Protein AF-0000000082833892 (afdb_homodimer)

Radius of gyration: 29.39 Å; Cα contacts (8 Å, |Δi|>4): 587; chains: 2; bounding box: 146×66×72 Å

Sequence (288 aa):
MNKRIERCTLAAAMAVGTMALAGFLTAAQAALPAVQHQGSVEYVSGGIGLDESEAMKAAAKDYPLSLTFAAQRDGKADYVANVAVVIKDGHGKQVLQAESQGPYMLVKLPAGSYKVSATFNGKAQEREVSVQNSGTARAVFEWKMNKRIERCTLAAAMAVGTMALAGFLTAAQAALPAVQHQGSVEYVSGGIGLDESEAMKAAAKDYPLSLTFAAQRDGKADYVANVAVVIKDGHGKQVLQAESQGPYMLVKLPAGSYKVSATFNGKAQEREVSVQNSGTARAVFEWK

Foldseek 3Di:
DDDPDDPVPPPPPPPPPPPPPPPPCPVPQDDFPDWDDDPVKIKGADLPDPSNVVSLVVCQFVALEKEFEWEDDPNDTDGFFQKWKWKAFPVRHTPDTDGHHTGMMGMHDPFGWMKMWIDDPRDIDIDIWGGDPHTHIYDYYYHD/DDDDDPPPPPPPPPPPPPPPPPPPCPVPQDDFPDWDDDPVKIKGADLPDPSRVVSLVVCQFVALEKEFEWEDDPNDTDGFFQKWKWKAFPVRHTPDTDGHHTGMMGMHDPFGWMKMWIDDPRDIDIDIWGGDPHTHIYDYYYHD

Structure (mmCIF, N/CA/C/O backbone):
data_AF-0000000082833892-model_v1
#
loop_
_entity.id
_entity.type
_entity.pdbx_description
1 polymer 'Carboxypeptidase regulatory-like domain-containing protein'
#
loop_
_atom_site.group_PDB
_atom_site.id
_atom_site.type_symbol
_atom_site.label_atom_id
_atom_site.label_alt_id
_atom_site.label_comp_id
_atom_site.label_asym_id
_atom_site.label_entity_id
_atom_site.label_seq_id
_atom_site.pdbx_PDB_ins_code
_atom_site.Cartn_x
_atom_site.Cartn_y
_atom_site.Cartn_z
_atom_site.occupancy
_atom_site.B_iso_or_equiv
_atom_site.auth_seq_id
_atom_site.auth_comp_id
_atom_site.auth_asym_id
_atom_site.auth_atom_id
_atom_site.pdbx_PDB_model_num
ATOM 1 N N . MET A 1 1 ? 78.231 -39.27 -18.351 1 22.24 1 MET A N 1
ATOM 2 C CA . MET A 1 1 ? 77.654 -38.714 -17.13 1 22.24 1 MET A CA 1
ATOM 3 C C . MET A 1 1 ? 76.136 -38.618 -17.24 1 22.24 1 MET A C 1
ATOM 5 O O . MET A 1 1 ? 75.414 -39.115 -16.374 1 22.24 1 MET A O 1
ATOM 9 N N . ASN A 1 2 ? 75.565 -37.349 -17.457 1 22.44 2 ASN A N 1
ATOM 10 C CA . ASN A 1 2 ? 74.319 -36.958 -16.806 1 22.44 2 ASN A CA 1
ATOM 11 C C . ASN A 1 2 ? 73.115 -37.65 -17.439 1 22.44 2 ASN A C 1
ATOM 13 O O . ASN A 1 2 ? 73.183 -38.099 -18.584 1 22.44 2 ASN A O 1
ATOM 17 N N . LYS A 1 3 ? 72.002 -37.38 -16.676 1 23.45 3 LYS A N 1
ATOM 18 C CA . LYS A 1 3 ? 70.709 -37.668 -16.064 1 23.45 3 LYS A CA 1
ATOM 19 C C . LYS A 1 3 ? 69.571 -37.456 -17.058 1 23.45 3 LYS A C 1
ATOM 21 O O . LYS A 1 3 ? 69.362 -36.341 -17.543 1 23.45 3 LYS A O 1
ATOM 26 N N . ARG A 1 4 ? 69.211 -38.415 -17.843 1 26.06 4 ARG A N 1
ATOM 27 C CA . ARG A 1 4 ? 68.117 -38.672 -18.774 1 26.06 4 ARG A CA 1
ATOM 28 C C . ARG A 1 4 ? 66.768 -38.377 -18.127 1 26.06 4 ARG A C 1
ATOM 30 O O . ARG A 1 4 ? 65.722 -38.743 -18.666 1 26.06 4 ARG A O 1
ATOM 37 N N . ILE A 1 5 ? 66.957 -37.822 -16.653 1 31.34 5 ILE A N 1
ATOM 38 C CA . ILE A 1 5 ? 65.716 -38.065 -15.925 1 31.34 5 ILE A CA 1
ATOM 39 C C . ILE A 1 5 ? 64.54 -37.475 -16.699 1 31.34 5 ILE A C 1
ATOM 41 O O . ILE A 1 5 ? 64.695 -36.483 -17.416 1 31.34 5 ILE A O 1
ATOM 45 N N . GLU A 1 6 ? 63.387 -38.244 -16.587 1 29.85 6 GLU A N 1
ATOM 46 C CA . GLU A 1 6 ? 61.968 -38.449 -16.863 1 29.85 6 GLU A CA 1
ATOM 47 C C . GLU A 1 6 ? 61.141 -37.243 -16.425 1 29.85 6 GLU A C 1
ATOM 49 O O . GLU A 1 6 ? 61.096 -36.914 -15.238 1 29.85 6 GLU A O 1
ATOM 54 N N . ARG A 1 7 ? 61.287 -36.086 -17.142 1 32.21 7 ARG A N 1
ATOM 55 C CA . ARG A 1 7 ? 60.514 -34.849 -17.09 1 32.21 7 ARG A CA 1
ATOM 56 C C . ARG A 1 7 ? 59.017 -35.137 -17.124 1 32.21 7 ARG A C 1
ATOM 58 O O . ARG A 1 7 ? 58.463 -35.448 -18.18 1 32.21 7 ARG A O 1
ATOM 65 N N . CYS A 1 8 ? 58.475 -36.32 -16.405 1 31.92 8 CYS A N 1
ATOM 66 C CA . CYS A 1 8 ? 57.044 -36.588 -16.483 1 31.92 8 CYS A CA 1
ATOM 67 C C . CYS A 1 8 ? 56.237 -35.367 -16.056 1 31.92 8 CYS A C 1
ATOM 69 O O . CYS A 1 8 ? 56.412 -34.858 -14.948 1 31.92 8 CYS A O 1
ATOM 71 N N . THR A 1 9 ? 55.894 -34.472 -16.94 1 31.73 9 THR A N 1
ATOM 72 C CA . THR A 1 9 ? 55.014 -33.321 -17.108 1 31.73 9 THR A CA 1
ATOM 73 C C . THR A 1 9 ? 53.641 -33.596 -16.502 1 31.73 9 THR A C 1
ATOM 75 O O . THR A 1 9 ? 52.92 -34.484 -16.962 1 31.73 9 THR A O 1
ATOM 78 N N . LEU A 1 10 ? 53.496 -33.864 -15.1 1 29.34 10 LEU A N 1
ATOM 79 C CA . LEU A 1 10 ? 52.245 -33.942 -14.354 1 29.34 10 LEU A CA 1
ATOM 80 C C . LEU A 1 10 ? 51.339 -32.761 -14.686 1 29.34 10 LEU A C 1
ATOM 82 O O . LEU A 1 10 ? 51.716 -31.606 -14.479 1 29.34 10 LEU A O 1
ATOM 86 N N . ALA A 1 11 ? 50.546 -32.752 -15.756 1 28.47 11 ALA A N 1
ATOM 87 C CA . ALA A 1 11 ? 49.471 -31.879 -16.22 1 28.47 11 ALA A CA 1
ATOM 88 C C . ALA A 1 11 ? 48.421 -31.676 -15.131 1 28.47 11 ALA A C 1
ATOM 90 O O . ALA A 1 11 ? 47.823 -32.641 -14.649 1 28.47 11 ALA A O 1
ATOM 91 N N . ALA A 1 12 ? 48.651 -30.758 -14.118 1 30.46 12 ALA A N 1
ATOM 92 C CA . ALA A 1 12 ? 47.733 -30.257 -13.098 1 30.46 12 ALA A CA 1
ATOM 93 C C . ALA A 1 12 ? 46.427 -29.776 -13.723 1 30.46 12 ALA A C 1
ATOM 95 O O . ALA A 1 12 ? 46.426 -28.852 -14.54 1 30.46 12 ALA A O 1
ATOM 96 N N . ALA A 1 13 ? 45.444 -30.708 -14.084 1 28.22 13 ALA A N 1
ATOM 97 C CA . ALA A 1 13 ? 44.075 -30.448 -14.522 1 28.22 13 ALA A CA 1
ATOM 98 C C . ALA A 1 13 ? 43.36 -29.508 -13.556 1 28.22 13 ALA A C 1
ATOM 100 O O . ALA A 1 13 ? 43.267 -29.791 -12.359 1 28.22 13 ALA A O 1
ATOM 101 N N . MET A 1 14 ? 43.474 -28.152 -13.689 1 31.71 14 MET A N 1
ATOM 102 C CA . MET A 1 14 ? 42.741 -27.092 -13.001 1 31.71 14 MET A CA 1
ATOM 103 C C . MET A 1 14 ? 41.236 -27.3 -13.129 1 31.71 14 MET A C 1
ATOM 105 O O . MET A 1 14 ? 40.709 -27.387 -14.24 1 31.71 14 MET A O 1
ATOM 109 N N . ALA A 1 15 ? 40.606 -28.186 -12.345 1 32.64 15 ALA A N 1
ATOM 110 C CA . ALA A 1 15 ? 39.157 -28.329 -12.234 1 32.64 15 ALA A CA 1
ATOM 111 C C . ALA A 1 15 ? 38.493 -26.984 -11.952 1 32.64 15 ALA A C 1
ATOM 113 O O . ALA A 1 15 ? 38.843 -26.302 -10.986 1 32.64 15 ALA A O 1
ATOM 114 N N . VAL A 1 16 ? 38.123 -26.135 -12.927 1 35.34 16 VAL A N 1
ATOM 115 C CA . VAL A 1 16 ? 37.291 -24.936 -12.889 1 35.34 16 VAL A CA 1
ATOM 116 C C . VAL A 1 16 ? 35.937 -25.266 -12.266 1 35.34 16 VAL A C 1
ATOM 118 O O . VAL A 1 16 ? 35.1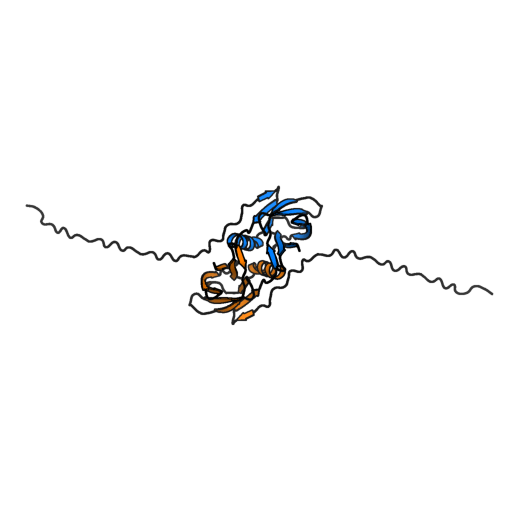8 -26.078 -12.804 1 35.34 16 VAL A O 1
ATOM 121 N N . GLY A 1 17 ? 35.786 -25.498 -10.981 1 34.87 17 GLY A N 1
ATOM 122 C CA . GLY A 1 17 ? 34.512 -25.575 -10.284 1 34.87 17 GLY A CA 1
ATOM 123 C C . GLY A 1 17 ? 33.575 -24.431 -10.624 1 34.87 17 GLY A C 1
ATOM 124 O O . GLY A 1 17 ? 33.924 -23.262 -10.443 1 34.87 17 GLY A O 1
ATOM 125 N N . THR A 1 18 ? 32.746 -24.507 -11.616 1 39.64 18 THR A N 1
ATOM 126 C CA . THR A 1 18 ? 31.653 -23.588 -11.911 1 39.64 18 THR A CA 1
ATOM 127 C C . THR A 1 18 ? 30.738 -23.429 -10.699 1 39.64 18 THR A C 1
ATOM 129 O O . THR A 1 18 ? 30.161 -24.407 -10.219 1 39.64 18 THR A O 1
ATOM 132 N N . MET A 1 19 ? 31.015 -22.646 -9.704 1 36.87 19 MET A N 1
ATOM 133 C CA . MET A 1 19 ? 30.087 -22.232 -8.655 1 36.87 19 MET A CA 1
ATOM 134 C C . MET A 1 19 ? 28.785 -21.711 -9.254 1 36.87 19 MET A C 1
ATOM 136 O O . MET A 1 19 ? 28.798 -20.784 -10.066 1 36.87 19 MET A O 1
ATOM 140 N N . ALA A 1 20 ? 27.697 -22.466 -9.435 1 38.07 20 ALA A N 1
ATOM 141 C CA . ALA A 1 20 ? 26.324 -22.082 -9.754 1 38.07 20 ALA A CA 1
ATOM 142 C C . ALA A 1 20 ? 25.826 -20.991 -8.811 1 38.07 20 ALA A C 1
ATOM 144 O O . ALA A 1 20 ? 25.686 -21.218 -7.607 1 38.07 20 ALA A O 1
ATOM 145 N N . LEU A 1 21 ? 26.019 -19.691 -9.069 1 35.82 21 LEU A N 1
ATOM 146 C CA . LEU A 1 21 ? 25.398 -18.554 -8.399 1 35.82 21 LEU A CA 1
ATOM 147 C C . LEU A 1 21 ? 23.877 -18.638 -8.481 1 35.82 21 LEU A C 1
ATOM 149 O O . LEU A 1 21 ? 23.299 -18.462 -9.556 1 35.82 21 LEU A O 1
ATOM 153 N N . ALA A 1 22 ? 23.177 -19.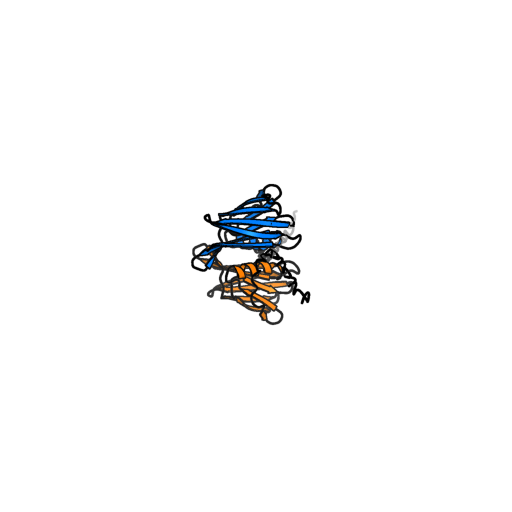42 -7.723 1 36.83 22 ALA A N 1
ATOM 154 C CA . ALA A 1 22 ? 21.737 -19.284 -7.525 1 36.83 22 ALA A CA 1
ATOM 155 C C . ALA A 1 22 ? 21.356 -17.833 -7.247 1 36.83 22 ALA A C 1
ATOM 157 O O . ALA A 1 22 ? 21.818 -17.239 -6.27 1 36.83 22 ALA A O 1
ATOM 158 N N . GLY A 1 23 ? 21.147 -17.03 -8.231 1 34.71 23 GLY A N 1
ATOM 159 C CA . GLY A 1 23 ? 20.674 -15.662 -8.096 1 34.71 23 GLY A CA 1
ATOM 160 C C . GLY A 1 23 ? 19.45 -15.54 -7.207 1 34.71 23 GLY A C 1
ATOM 161 O O . GLY A 1 23 ? 18.378 -16.047 -7.545 1 34.71 23 GLY A O 1
ATOM 162 N N . PHE A 1 24 ? 19.621 -15.469 -5.926 1 38.81 24 PHE A N 1
ATOM 163 C CA . PHE A 1 24 ? 18.585 -14.982 -5.023 1 38.81 24 PHE A CA 1
ATOM 164 C C . PHE A 1 24 ? 17.962 -13.698 -5.555 1 38.81 24 PHE A C 1
ATOM 166 O O . PHE A 1 24 ? 18.654 -12.694 -5.735 1 38.81 24 PHE A O 1
ATOM 173 N N . LEU A 1 25 ? 17.175 -13.761 -6.555 1 38.78 25 LEU A N 1
ATOM 174 C CA . LEU A 1 25 ? 16.464 -12.53 -6.882 1 38.78 25 LEU A CA 1
ATOM 175 C C . LEU A 1 25 ? 15.958 -11.842 -5.619 1 38.78 25 LEU A C 1
ATOM 177 O O . LEU A 1 25 ? 14.933 -12.238 -5.06 1 38.78 25 LEU A O 1
ATOM 181 N N . THR A 1 26 ? 16.885 -11.512 -4.752 1 43.99 26 THR A N 1
ATOM 182 C CA . THR A 1 26 ? 16.421 -10.538 -3.771 1 43.99 26 THR A CA 1
ATOM 183 C C . THR A 1 26 ? 15.734 -9.361 -4.46 1 43.99 26 THR A C 1
ATOM 185 O O . THR A 1 26 ? 16.364 -8.633 -5.23 1 43.99 26 THR A O 1
ATOM 188 N N . ALA A 1 27 ? 14.443 -9.579 -4.968 1 42.56 27 ALA A N 1
ATOM 189 C CA . ALA A 1 27 ? 13.833 -8.297 -5.313 1 42.56 27 ALA A CA 1
ATOM 190 C C . ALA A 1 27 ? 14.382 -7.176 -4.435 1 42.56 27 ALA A C 1
ATOM 192 O O . ALA A 1 27 ? 14.28 -7.232 -3.208 1 42.56 27 ALA A O 1
ATOM 193 N N . ALA A 1 28 ? 15.506 -6.513 -4.843 1 46.21 28 ALA A N 1
ATOM 194 C CA . ALA A 1 28 ? 16.07 -5.352 -4.159 1 46.21 28 ALA A CA 1
ATOM 195 C C . ALA A 1 28 ? 14.97 -4.416 -3.668 1 46.21 28 ALA A C 1
ATOM 197 O O . ALA A 1 28 ? 14.254 -3.815 -4.472 1 46.21 28 ALA A O 1
ATOM 198 N N . GLN A 1 29 ? 14.459 -4.713 -2.534 1 59.39 29 GLN A N 1
ATOM 199 C CA . GLN A 1 29 ? 13.501 -3.769 -1.966 1 59.39 29 GLN A CA 1
ATOM 200 C C . GLN A 1 29 ? 13.988 -2.331 -2.121 1 59.39 29 GLN A C 1
ATOM 202 O O . GLN A 1 29 ? 15.11 -2.005 -1.729 1 59.39 29 GLN A O 1
ATOM 207 N N . ALA A 1 30 ? 13.443 -1.628 -3.121 1 70.59 30 ALA A N 1
ATOM 208 C CA . ALA A 1 30 ? 13.749 -0.209 -3.281 1 70.59 30 ALA A CA 1
ATOM 209 C C . ALA A 1 30 ? 13.86 0.484 -1.927 1 70.59 30 ALA A C 1
ATOM 211 O O . ALA A 1 30 ? 13.108 0.175 -1 1 70.59 30 ALA A O 1
ATOM 212 N N . ALA A 1 31 ? 14.908 1.27 -1.837 1 84.58 31 ALA A N 1
ATOM 213 C CA . ALA A 1 31 ? 15.185 1.992 -0.597 1 84.58 31 ALA A CA 1
ATOM 214 C C . ALA A 1 31 ? 14.147 3.083 -0.354 1 84.58 31 ALA A C 1
ATOM 216 O O . ALA A 1 31 ? 13.608 3.659 -1.302 1 84.58 31 ALA A O 1
ATOM 217 N N . LEU A 1 32 ? 13.794 3.29 0.909 1 93.11 32 LEU A N 1
ATOM 218 C CA . LEU A 1 32 ? 12.939 4.398 1.321 1 93.11 32 LEU A CA 1
ATOM 219 C C . LEU A 1 32 ? 13.628 5.736 1.076 1 93.11 32 LEU A C 1
ATOM 221 O O . LEU A 1 32 ? 14.858 5.817 1.091 1 93.11 32 LEU A O 1
ATOM 225 N N . PRO A 1 33 ? 12.842 6.826 0.806 1 96.16 33 PRO A N 1
ATOM 226 C CA . PRO A 1 33 ? 13.436 8.165 0.81 1 96.16 33 PRO A CA 1
ATOM 227 C C . PRO A 1 33 ? 14.115 8.505 2.135 1 96.16 33 PRO A C 1
ATOM 229 O O . PRO A 1 33 ? 13.971 7.769 3.114 1 96.16 33 PRO A O 1
ATOM 232 N N . ALA A 1 34 ? 14.895 9.603 2.152 1 96.56 34 ALA A N 1
ATOM 233 C CA . ALA A 1 34 ? 15.615 10.021 3.352 1 96.56 34 ALA A CA 1
ATOM 234 C C . ALA A 1 34 ? 14.65 10.307 4.499 1 96.56 34 ALA A C 1
ATOM 236 O O . ALA A 1 34 ? 13.618 10.954 4.303 1 96.56 34 ALA A O 1
ATOM 237 N N . VAL A 1 35 ? 15.024 9.83 5.631 1 97.69 35 VAL A N 1
ATOM 238 C CA . VAL A 1 35 ? 14.291 10.137 6.854 1 97.69 35 VAL A CA 1
ATOM 239 C C . VAL A 1 35 ? 14.528 11.593 7.248 1 97.69 35 VAL A C 1
ATOM 241 O O . VAL A 1 35 ? 15.667 12.067 7.242 1 97.69 35 VAL A O 1
ATOM 244 N N . GLN A 1 36 ? 13.489 12.311 7.529 1 98.34 36 GLN A N 1
ATOM 245 C CA . GLN A 1 36 ? 13.542 13.701 7.969 1 98.34 36 GLN A CA 1
ATOM 246 C C . GLN A 1 36 ? 13.17 13.826 9.444 1 98.34 36 GLN A C 1
ATOM 248 O O . GLN A 1 36 ? 12.473 12.967 9.988 1 98.34 36 GLN A O 1
ATOM 253 N N . HIS A 1 37 ? 13.704 14.92 10.02 1 97.68 37 HIS A N 1
ATOM 254 C CA . HIS A 1 37 ? 13.41 15.198 11.421 1 97.68 37 HIS A CA 1
ATOM 255 C C . HIS A 1 37 ? 12.909 16.627 11.605 1 97.68 37 HIS A C 1
ATOM 257 O O . HIS A 1 37 ? 13.419 17.555 10.974 1 97.68 37 HIS A O 1
ATOM 263 N N . GLN A 1 38 ? 11.905 16.766 12.333 1 97.29 38 GLN A N 1
ATOM 264 C CA . GLN A 1 38 ? 11.457 18.051 12.861 1 97.29 38 GLN A CA 1
ATOM 265 C C . GLN A 1 38 ? 11.199 17.969 14.363 1 97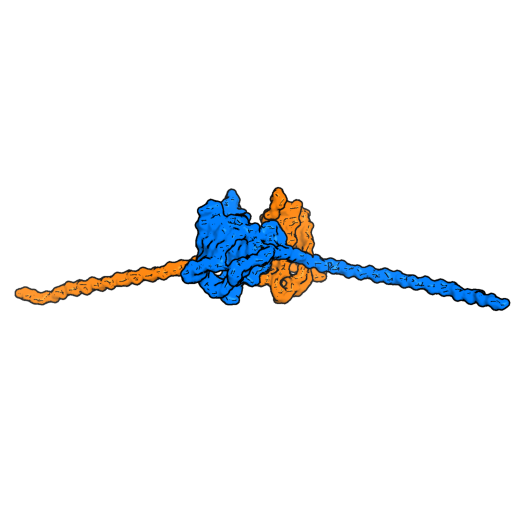.29 38 GLN A C 1
ATOM 267 O O . GLN A 1 38 ? 10.197 17.397 14.795 1 97.29 38 GLN A O 1
ATOM 272 N N . GLY A 1 39 ? 12.204 18.532 15.107 1 94.9 39 GLY A N 1
ATOM 273 C CA . GLY A 1 39 ? 12.153 18.266 16.535 1 94.9 39 GLY A CA 1
ATOM 274 C C . GLY A 1 39 ? 12.291 16.793 16.873 1 94.9 39 GLY A C 1
ATOM 275 O O . GLY A 1 39 ? 13.209 16.124 16.392 1 94.9 39 GLY A O 1
ATOM 276 N N . SER A 1 40 ? 11.352 16.312 17.561 1 94.88 40 SER A N 1
ATOM 277 C CA . SER A 1 40 ? 11.4 14.917 17.987 1 94.88 40 SER A CA 1
ATOM 278 C C . SER A 1 40 ? 10.672 14.012 16.999 1 94.88 40 SER A C 1
ATOM 280 O O . SER A 1 40 ? 10.64 12.792 17.173 1 94.88 40 SER A O 1
ATOM 282 N N . VAL A 1 41 ? 10.154 14.635 15.939 1 98.22 41 VAL A N 1
ATOM 283 C CA . VAL A 1 41 ? 9.346 13.843 15.017 1 98.22 41 VAL A CA 1
ATOM 284 C C . VAL A 1 41 ? 10.196 13.415 13.822 1 98.22 41 VAL A C 1
ATOM 286 O O . VAL A 1 41 ? 10.855 14.245 13.192 1 98.22 41 VAL A O 1
ATOM 289 N N . GLU A 1 42 ? 10.212 12.192 13.671 1 98.34 42 GLU A N 1
ATOM 290 C CA . GLU A 1 42 ? 10.809 11.591 12.483 1 98.34 42 GLU A CA 1
ATOM 291 C C . GLU A 1 42 ? 9.748 11.263 11.437 1 98.34 42 GLU A C 1
ATOM 293 O O . GLU A 1 42 ? 8.666 10.777 11.774 1 98.34 42 GLU A O 1
ATOM 298 N N . TYR A 1 43 ? 10.064 11.522 10.209 1 98.81 43 TYR A N 1
ATOM 299 C CA . TYR A 1 43 ? 9.109 11.153 9.169 1 98.81 43 TYR A CA 1
ATOM 300 C C . TYR A 1 43 ? 9.82 10.875 7.85 1 98.81 43 TYR A C 1
ATOM 302 O O . TYR A 1 43 ? 10.969 11.281 7.659 1 98.81 43 TYR A O 1
ATOM 310 N N . VAL A 1 44 ? 9.139 10.133 6.997 1 98.65 44 VAL A N 1
ATOM 311 C CA . VAL A 1 44 ? 9.542 9.871 5.619 1 98.65 44 VAL A CA 1
ATOM 312 C C . VAL A 1 44 ? 8.38 10.172 4.675 1 98.65 44 VAL A C 1
ATOM 314 O O . VAL A 1 44 ? 7.225 9.875 4.988 1 98.65 44 VAL A O 1
ATOM 317 N N . SER A 1 45 ? 8.714 10.747 3.557 1 98.51 45 SER A N 1
ATOM 318 C CA . SER A 1 45 ? 7.693 11.027 2.553 1 98.51 45 SER A CA 1
ATOM 319 C C . SER A 1 45 ? 8.199 10.719 1.148 1 98.51 45 SER A C 1
ATOM 321 O O . SER A 1 45 ? 9.357 10.995 0.826 1 98.51 45 SER A O 1
ATOM 323 N N . GLY A 1 46 ? 7.455 10.135 0.42 1 97.67 46 GLY A N 1
ATOM 324 C CA . GLY A 1 46 ? 7.793 9.761 -0.944 1 97.67 46 GLY A CA 1
ATOM 325 C C . GLY A 1 46 ? 6.774 8.833 -1.578 1 97.67 46 GLY A C 1
ATOM 326 O O . GLY A 1 46 ? 5.584 8.903 -1.266 1 97.67 46 GLY A O 1
ATOM 327 N N . GLY A 1 47 ? 7.333 8.023 -2.501 1 94.78 47 GLY A N 1
ATOM 328 C CA . GLY A 1 47 ? 6.467 7.062 -3.166 1 94.78 47 GLY A CA 1
ATOM 329 C C . GLY A 1 47 ? 6.195 7.409 -4.617 1 94.78 47 GLY A C 1
ATOM 330 O O . GLY A 1 47 ? 5.148 7.053 -5.161 1 94.78 47 GLY A O 1
ATOM 331 N N . ILE A 1 48 ? 7.131 8.237 -5.093 1 91.68 48 ILE A N 1
ATOM 332 C CA . ILE A 1 48 ? 7.089 8.489 -6.529 1 91.68 48 ILE A CA 1
ATOM 333 C C . ILE A 1 48 ? 7.723 7.32 -7.278 1 91.68 48 ILE A C 1
ATOM 335 O O . ILE A 1 48 ? 8.823 6.879 -6.936 1 91.68 48 ILE A O 1
ATOM 339 N N . GLY A 1 49 ? 6.968 6.797 -8.207 1 88.04 49 GLY A N 1
ATOM 340 C CA . GLY A 1 49 ? 7.417 5.594 -8.889 1 88.04 49 GLY A CA 1
ATOM 341 C C . GLY A 1 49 ? 6.973 4.317 -8.199 1 88.04 49 GLY A C 1
ATOM 342 O O . GLY A 1 49 ? 6.727 4.311 -6.991 1 88.04 49 GLY A O 1
ATOM 343 N N . LEU A 1 50 ? 6.955 3.264 -8.907 1 90.12 50 LEU A N 1
ATOM 344 C CA . LEU A 1 50 ? 6.413 2.003 -8.414 1 90.12 50 LEU A CA 1
ATOM 345 C C . LEU A 1 50 ? 7.303 1.42 -7.322 1 90.12 50 LEU A C 1
ATOM 347 O O . LEU A 1 50 ? 6.812 1.017 -6.265 1 90.12 50 LEU A O 1
ATOM 351 N N . ASP A 1 51 ? 8.597 1.423 -7.517 1 91.08 51 ASP A N 1
ATOM 352 C CA . ASP A 1 51 ? 9.523 0.838 -6.552 1 91.08 51 ASP A CA 1
ATOM 353 C C . ASP A 1 51 ? 9.46 1.575 -5.216 1 91.08 51 ASP A C 1
ATOM 355 O O . ASP A 1 51 ? 9.369 0.947 -4.159 1 91.08 51 ASP A O 1
ATOM 359 N N . GLU A 1 52 ? 9.489 2.88 -5.325 1 93.33 52 GLU A N 1
ATOM 360 C CA . GLU A 1 52 ? 9.465 3.672 -4.099 1 93.33 52 GLU A CA 1
ATOM 361 C C . GLU A 1 52 ? 8.118 3.554 -3.392 1 93.33 52 GLU A C 1
ATOM 363 O O . GLU A 1 52 ? 8.061 3.468 -2.164 1 93.33 52 GLU A O 1
ATOM 368 N N . SER A 1 53 ? 7.063 3.533 -4.191 1 93.61 53 SER A N 1
ATOM 369 C CA . SER A 1 53 ? 5.736 3.389 -3.601 1 93.61 53 SER A CA 1
ATOM 370 C C . SER A 1 53 ? 5.605 2.067 -2.853 1 93.61 53 SER A C 1
ATOM 372 O O . SER A 1 53 ? 5.063 2.025 -1.747 1 93.61 53 SER A O 1
ATOM 374 N N . GLU A 1 54 ? 6.059 1.042 -3.445 1 93.14 54 GLU A N 1
ATOM 375 C CA . GLU A 1 54 ? 5.983 -0.269 -2.806 1 93.14 54 GLU A CA 1
ATOM 376 C C . GLU A 1 54 ? 6.847 -0.32 -1.549 1 93.14 54 GLU A C 1
ATOM 378 O O . GLU A 1 54 ? 6.477 -0.958 -0.561 1 93.14 54 GLU A O 1
ATOM 383 N N . ALA A 1 55 ? 7.987 0.332 -1.594 1 95.12 55 ALA A N 1
ATOM 384 C CA . ALA A 1 55 ? 8.833 0.413 -0.406 1 95.12 55 ALA A CA 1
ATOM 385 C C . ALA A 1 55 ? 8.126 1.161 0.721 1 95.12 55 ALA A C 1
ATOM 387 O O . ALA A 1 55 ? 8.182 0.746 1.881 1 95.12 55 ALA A O 1
ATOM 388 N N . MET A 1 56 ? 7.542 2.252 0.329 1 97 56 MET A N 1
ATOM 389 C CA . MET A 1 56 ? 6.809 3.039 1.318 1 97 56 MET A CA 1
ATOM 390 C C . MET A 1 56 ? 5.696 2.212 1.954 1 97 56 MET A C 1
ATOM 392 O O . MET A 1 56 ? 5.512 2.246 3.172 1 97 56 MET A O 1
ATOM 396 N N . LYS A 1 57 ? 4.975 1.464 1.18 1 95 57 LYS A N 1
ATOM 397 C CA . LYS A 1 57 ? 3.863 0.646 1.654 1 95 57 LYS A CA 1
ATOM 398 C C . LYS A 1 57 ? 4.354 -0.472 2.57 1 95 57 LYS A C 1
ATOM 400 O O . LYS A 1 57 ? 3.742 -0.749 3.603 1 95 57 LYS A O 1
ATOM 405 N N . ALA A 1 58 ? 5.408 -1.053 2.241 1 93.43 58 ALA A N 1
ATOM 406 C CA . ALA A 1 58 ? 5.991 -2.11 3.063 1 93.43 58 ALA A CA 1
ATOM 407 C C . ALA A 1 58 ? 6.451 -1.565 4.412 1 93.43 58 ALA A C 1
ATOM 409 O O . ALA A 1 58 ? 6.354 -2.251 5.432 1 93.43 58 ALA A O 1
ATOM 410 N N . ALA A 1 59 ? 6.864 -0.376 4.369 1 96.1 59 ALA A N 1
ATOM 411 C CA . ALA A 1 59 ? 7.438 0.212 5.576 1 96.1 59 ALA A CA 1
ATOM 412 C C . ALA A 1 59 ? 6.346 0.751 6.496 1 96.1 59 ALA A C 1
ATOM 414 O O . ALA A 1 59 ? 6.601 1.043 7.667 1 96.1 59 ALA A O 1
ATOM 415 N N . ALA A 1 60 ? 5.196 0.941 5.973 1 96.72 60 ALA A N 1
ATOM 416 C CA . ALA A 1 60 ? 4.119 1.606 6.703 1 96.72 60 ALA A CA 1
ATOM 417 C C . ALA A 1 60 ? 3.854 0.916 8.038 1 96.72 60 ALA A C 1
ATOM 419 O O . ALA A 1 60 ? 3.59 1.578 9.044 1 96.72 60 ALA A O 1
ATOM 420 N N . LYS A 1 61 ? 4 -0.366 8.097 1 93.1 61 LYS A N 1
ATOM 421 C CA . LYS A 1 61 ? 3.698 -1.137 9.3 1 93.1 61 LYS A CA 1
ATOM 422 C C . LYS A 1 61 ? 4.648 -0.775 10.438 1 93.1 61 LYS A C 1
ATOM 424 O O . LYS A 1 61 ? 4.371 -1.069 11.602 1 93.1 61 LYS A O 1
ATOM 429 N N . ASP A 1 62 ? 5.746 -0.191 10.13 1 94.88 62 ASP A N 1
ATOM 430 C CA . ASP A 1 62 ? 6.776 0.117 11.117 1 94.88 62 ASP A CA 1
ATOM 431 C C . ASP A 1 62 ? 6.603 1.531 11.667 1 94.88 62 ASP A C 1
ATOM 433 O O . ASP A 1 62 ? 7.408 1.988 12.482 1 94.88 62 ASP A O 1
ATOM 437 N N . TYR A 1 63 ? 5.662 2.259 11.216 1 97.27 63 TYR A N 1
ATOM 438 C CA . TYR A 1 63 ? 5.39 3.624 11.653 1 97.27 63 TYR A CA 1
ATOM 439 C C . TYR A 1 63 ? 4.017 3.724 12.307 1 97.27 63 TYR A C 1
ATOM 441 O O . TYR A 1 63 ? 3.039 3.168 11.801 1 97.27 63 TYR A O 1
ATOM 449 N N . PRO A 1 64 ? 3.941 4.453 13.369 1 98.18 64 PRO A N 1
ATOM 450 C CA . PRO A 1 64 ? 2.665 4.549 14.082 1 98.18 64 PRO A CA 1
ATOM 451 C C . PRO A 1 64 ? 1.608 5.325 13.3 1 98.18 64 PRO A C 1
ATOM 453 O O . PRO A 1 64 ? 0.414 5.207 13.584 1 98.18 64 PRO A O 1
ATOM 456 N N . LEU A 1 65 ? 2.002 6.206 12.308 1 98.66 65 LEU A N 1
ATOM 457 C CA . LEU A 1 65 ? 1.056 6.957 11.49 1 98.66 65 LEU A CA 1
ATOM 458 C C . LEU A 1 65 ? 1.453 6.909 10.018 1 98.66 65 LEU A C 1
ATOM 460 O O . LEU A 1 65 ? 2.594 7.221 9.668 1 98.66 65 LEU A O 1
ATOM 464 N N . SER A 1 66 ? 0.544 6.513 9.204 1 98.51 66 SER A N 1
ATOM 465 C CA . SER A 1 66 ? 0.693 6.509 7.752 1 98.51 66 SER A CA 1
ATOM 466 C C . SER A 1 66 ? -0.349 7.402 7.087 1 98.51 66 SER A C 1
ATOM 468 O O . SER A 1 66 ? -1.55 7.234 7.306 1 98.51 66 SER A O 1
ATOM 470 N N . LEU A 1 67 ? 0.038 8.321 6.34 1 98.64 67 LEU A N 1
ATOM 471 C CA . LEU A 1 67 ? -0.823 9.226 5.586 1 98.64 67 LEU A CA 1
ATOM 472 C C . LEU A 1 67 ? -0.746 8.931 4.091 1 98.64 67 LEU A C 1
ATOM 474 O O . LEU A 1 67 ? 0.334 8.654 3.564 1 98.64 67 LEU A O 1
ATOM 478 N N . THR A 1 68 ? -1.881 8.996 3.45 1 98.19 68 THR A N 1
ATOM 479 C CA . THR A 1 68 ? -1.961 8.841 2.002 1 98.19 68 THR A CA 1
ATOM 480 C C . THR A 1 68 ? -2.737 9.997 1.376 1 98.19 68 THR A C 1
ATOM 482 O O . THR A 1 68 ? -3.77 10.415 1.903 1 98.19 68 THR A O 1
ATOM 485 N N . PHE A 1 69 ? -2.247 10.457 0.263 1 97.76 69 PHE A N 1
ATOM 486 C CA . PHE A 1 69 ? -2.835 11.605 -0.417 1 97.76 69 PHE A CA 1
ATOM 487 C C . PHE A 1 69 ? -3.254 11.238 -1.836 1 97.76 69 PHE A C 1
ATOM 489 O O . PHE A 1 69 ? -2.487 10.616 -2.574 1 97.76 69 PHE A O 1
ATOM 496 N N . ALA A 1 70 ? -4.493 11.639 -2.179 1 95.93 70 ALA A N 1
ATOM 497 C CA . ALA A 1 70 ? -5.022 11.388 -3.517 1 95.93 70 ALA A CA 1
ATOM 498 C C . ALA A 1 70 ? -5.977 12.499 -3.946 1 95.93 70 ALA A C 1
ATOM 500 O O . ALA A 1 70 ? -6.48 13.252 -3.109 1 95.93 70 ALA A O 1
ATOM 501 N N . ALA A 1 71 ? -6.091 12.579 -5.197 1 94.46 71 ALA A N 1
ATOM 502 C CA . ALA A 1 71 ? -7.083 13.48 -5.779 1 94.46 71 ALA A CA 1
ATOM 503 C C . ALA A 1 71 ? -7.864 12.789 -6.893 1 94.46 71 ALA A C 1
ATOM 505 O O . ALA A 1 71 ? -7.315 11.961 -7.624 1 94.46 71 ALA A O 1
ATOM 506 N N . GLN A 1 72 ? -9.122 13.08 -6.934 1 87.28 72 GLN A N 1
ATOM 507 C CA . GLN A 1 72 ? -9.943 12.534 -8.009 1 87.28 72 GLN A CA 1
ATOM 508 C C . GLN A 1 72 ? -9.657 13.237 -9.333 1 87.28 72 GLN A C 1
ATOM 510 O O . GLN A 1 72 ? -9.634 14.468 -9.395 1 87.28 72 GLN A O 1
ATOM 515 N N . ARG A 1 73 ? -9.271 12.381 -10.18 1 76.68 73 ARG A N 1
ATOM 516 C CA . ARG A 1 73 ? -9.154 12.838 -11.561 1 76.68 73 ARG A CA 1
ATOM 517 C C . ARG A 1 73 ? -9.991 11.972 -12.497 1 76.68 73 ARG A C 1
ATOM 519 O O . ARG A 1 73 ? -9.769 10.764 -12.597 1 76.68 73 ARG A O 1
ATOM 526 N N . ASP A 1 74 ? -10.947 12.681 -13.118 1 72.42 74 ASP A N 1
ATOM 527 C CA . ASP A 1 74 ? -11.804 11.986 -14.073 1 72.42 74 ASP A CA 1
ATOM 528 C C . ASP A 1 74 ? -12.44 10.749 -13.443 1 72.42 74 ASP A C 1
ATOM 530 O O . ASP A 1 74 ? -12.448 9.674 -14.046 1 72.42 74 ASP A O 1
ATOM 534 N N . GLY A 1 75 ? -12.78 10.873 -12.228 1 69.2 75 GLY A N 1
ATOM 535 C CA . GLY A 1 75 ? -13.516 9.802 -11.575 1 69.2 75 GLY A CA 1
ATOM 536 C C . GLY A 1 75 ? -12.614 8.759 -10.941 1 69.2 75 GLY A C 1
ATOM 537 O O . GLY A 1 75 ? -13.096 7.796 -10.342 1 69.2 75 GLY A O 1
ATOM 538 N N . LYS A 1 76 ? -11.336 8.815 -11.143 1 71.1 76 LYS A N 1
ATOM 539 C CA . LYS A 1 76 ? -10.396 7.865 -10.555 1 71.1 76 LYS A CA 1
ATOM 540 C C . LYS A 1 76 ? -9.478 8.551 -9.547 1 71.1 76 LYS A C 1
ATOM 542 O O . LYS A 1 76 ? -9.217 9.751 -9.655 1 71.1 76 LYS A O 1
ATOM 547 N N . ALA A 1 77 ? -9.09 7.932 -8.613 1 77.68 77 ALA A N 1
ATOM 548 C CA . ALA A 1 77 ? -8.165 8.495 -7.633 1 77.68 77 ALA A CA 1
ATOM 549 C C . ALA A 1 77 ? -6.73 8.462 -8.151 1 77.68 77 ALA A C 1
ATOM 551 O O . ALA A 1 77 ? -6.25 7.419 -8.603 1 77.68 77 ALA A O 1
ATOM 552 N N . ASP A 1 78 ? -6.19 9.686 -8.273 1 87.03 78 ASP A N 1
ATOM 553 C CA . ASP A 1 78 ? -4.768 9.841 -8.563 1 87.03 78 ASP A CA 1
ATOM 554 C C . ASP A 1 78 ? -3.983 10.177 -7.298 1 87.03 78 ASP A C 1
ATOM 556 O O . ASP A 1 78 ? -4.319 11.126 -6.586 1 87.03 78 ASP A O 1
ATOM 560 N N . TYR A 1 79 ? -2.99 9.35 -6.994 1 91.68 79 TYR A N 1
ATOM 561 C CA . TYR A 1 79 ? -2.116 9.677 -5.873 1 91.68 79 TYR A CA 1
ATOM 562 C C . TYR A 1 79 ? -1.326 10.95 -6.152 1 91.68 79 TYR A C 1
ATOM 564 O O . TYR A 1 79 ? -0.853 11.163 -7.271 1 91.68 79 TYR A O 1
ATOM 572 N N . VAL A 1 80 ? -1.246 11.838 -5.138 1 94.94 80 VAL A N 1
ATOM 573 C CA . VAL A 1 80 ? -0.68 13.16 -5.383 1 94.94 80 VAL A CA 1
ATOM 574 C C . VAL A 1 80 ? 0.46 13.424 -4.402 1 94.94 80 VAL A C 1
ATOM 576 O O . VAL A 1 80 ? 0.538 12.791 -3.347 1 94.94 80 VAL A O 1
ATOM 579 N N . ALA A 1 81 ? 1.288 14.368 -4.779 1 96.49 81 ALA A N 1
ATOM 580 C CA . ALA A 1 81 ? 2.372 14.901 -3.958 1 96.49 81 ALA A CA 1
ATOM 581 C C . ALA A 1 81 ? 2.141 16.374 -3.633 1 96.49 81 ALA A C 1
ATOM 583 O O . ALA A 1 81 ? 1.048 16.901 -3.856 1 96.49 81 ALA A O 1
ATOM 584 N N . ASN A 1 82 ? 3.153 16.969 -2.972 1 98.02 82 ASN A N 1
ATOM 585 C CA . ASN A 1 82 ? 3.164 18.39 -2.64 1 98.02 82 ASN A CA 1
ATOM 586 C C . ASN A 1 82 ? 1.934 18.785 -1.828 1 98.02 82 ASN A C 1
ATOM 588 O O . ASN A 1 82 ? 1.31 19.812 -2.099 1 98.02 82 ASN A O 1
ATOM 592 N N . VAL A 1 83 ? 1.611 17.977 -0.919 1 98.77 83 VAL A N 1
ATOM 593 C CA . VAL A 1 83 ? 0.55 18.258 0.042 1 98.77 83 VAL A CA 1
ATOM 594 C C . VAL A 1 83 ? 1.142 18.904 1.292 1 98.77 83 VAL A C 1
ATOM 596 O O . VAL A 1 83 ? 2.083 18.372 1.887 1 98.77 83 VAL A O 1
ATOM 599 N N . ALA A 1 84 ? 0.644 20.045 1.712 1 98.95 84 ALA A N 1
ATOM 600 C CA . ALA A 1 84 ? 1.055 20.658 2.973 1 98.95 84 ALA A CA 1
ATOM 601 C C . ALA A 1 84 ? 0.404 19.956 4.161 1 98.95 84 ALA A C 1
ATOM 603 O O . ALA A 1 84 ? -0.822 19.835 4.223 1 98.95 84 ALA A O 1
ATOM 604 N N . VAL A 1 85 ? 1.212 19.516 5.12 1 98.95 85 VAL A N 1
ATOM 605 C CA . VAL A 1 85 ? 0.722 18.738 6.253 1 98.95 85 VAL A CA 1
ATOM 606 C C . VAL A 1 85 ? 1.073 19.448 7.559 1 98.95 85 VAL A C 1
ATOM 608 O O . VAL A 1 85 ? 2.217 19.863 7.759 1 98.95 85 VAL A O 1
ATOM 611 N N . VAL A 1 86 ? 0.102 19.615 8.368 1 98.95 86 VAL A N 1
ATOM 612 C CA . VAL A 1 86 ? 0.293 20.096 9.732 1 98.95 86 VAL A CA 1
ATOM 613 C C . VAL A 1 86 ? -0.324 19.108 10.719 1 98.95 86 VAL A C 1
ATOM 615 O O . VAL A 1 86 ? -1.49 18.731 10.583 1 98.95 86 VAL A O 1
ATOM 618 N N . ILE A 1 87 ? 0.458 18.704 11.667 1 98.91 87 ILE A N 1
ATOM 619 C CA . ILE A 1 87 ? -0.042 17.81 12.706 1 98.91 87 ILE A CA 1
ATOM 620 C C . ILE A 1 87 ? 0.025 18.508 14.062 1 98.91 87 ILE A C 1
ATOM 622 O O . ILE A 1 87 ? 1.075 19.027 14.449 1 98.91 87 ILE A O 1
ATOM 626 N N . LYS A 1 88 ? -1.099 18.497 14.737 1 98.85 88 LYS A N 1
ATOM 627 C CA . LYS A 1 88 ? -1.187 19.035 16.091 1 98.85 88 LYS A CA 1
ATOM 628 C C . LYS A 1 88 ? -1.586 17.951 17.088 1 98.85 88 LYS A C 1
ATOM 630 O O . LYS A 1 88 ? -2.414 17.091 16.78 1 98.85 88 LYS A O 1
ATOM 635 N N . ASP A 1 89 ? -1.033 18.034 18.296 1 98.25 89 ASP A N 1
ATOM 636 C CA . ASP A 1 89 ? -1.387 17.055 19.32 1 98.25 89 ASP A CA 1
ATOM 637 C C . ASP A 1 89 ? -2.691 17.436 20.016 1 98.25 89 ASP A C 1
ATOM 639 O O . ASP A 1 89 ? -3.352 18.4 19.623 1 98.25 89 ASP A O 1
ATOM 643 N N . GLY A 1 90 ? -3.101 16.643 20.969 1 97.12 90 GLY A N 1
ATOM 644 C CA . GLY A 1 90 ? -4.371 16.801 21.66 1 97.12 90 GLY A CA 1
ATOM 645 C C . GLY A 1 90 ? -4.491 18.124 22.393 1 97.12 90 GLY A C 1
ATOM 646 O O . GLY A 1 90 ? -5.591 18.534 22.769 1 97.12 90 GLY A O 1
ATOM 647 N N . HIS A 1 91 ? -3.457 18.861 22.55 1 97.4 91 HIS A N 1
ATOM 648 C CA . HIS A 1 91 ? -3.451 20.151 23.232 1 97.4 91 HIS A CA 1
ATOM 649 C C . HIS A 1 91 ? -3.377 21.301 22.234 1 97.4 91 HIS A C 1
ATOM 651 O O . HIS A 1 91 ? -3.309 22.468 22.629 1 97.4 91 HIS A O 1
ATOM 657 N N . GLY A 1 92 ? -3.262 20.923 20.968 1 97.42 92 GLY A N 1
ATOM 658 C CA . GLY A 1 92 ? -3.232 21.95 19.938 1 97.42 92 GLY A CA 1
ATOM 659 C C . GLY A 1 92 ? -1.825 22.367 19.553 1 97.42 92 GLY A C 1
ATOM 660 O O . GLY A 1 92 ? -1.642 23.238 18.7 1 97.42 92 GLY A O 1
ATOM 661 N N . LYS A 1 93 ? -0.79 21.729 20.116 1 98.04 93 LYS A N 1
ATOM 662 C CA . LYS A 1 93 ? 0.596 22.034 19.771 1 98.04 93 LYS A CA 1
ATOM 663 C C . LYS A 1 93 ? 0.976 21.418 18.427 1 98.04 93 LYS A C 1
ATOM 665 O O . LYS A 1 93 ? 0.75 20.228 18.197 1 98.04 93 LYS A O 1
ATOM 670 N N . GLN A 1 94 ? 1.582 22.247 17.57 1 98.59 94 GLN A N 1
ATOM 671 C CA . GLN A 1 94 ? 2.081 21.752 16.291 1 98.59 94 GLN A CA 1
ATOM 672 C C . GLN A 1 94 ? 3.315 20.876 16.485 1 98.59 94 GLN A C 1
ATOM 674 O O . GLN A 1 94 ? 4.324 21.327 17.03 1 98.59 94 GLN A O 1
ATOM 679 N N . VAL A 1 95 ? 3.215 19.636 16.018 1 98.71 95 VAL A N 1
ATOM 680 C CA . VAL A 1 95 ? 4.344 18.735 16.224 1 98.71 95 VAL A CA 1
ATOM 681 C C . VAL A 1 95 ? 5.039 18.464 14.891 1 98.71 95 VAL A C 1
ATOM 683 O O . VAL A 1 95 ? 6.171 17.976 14.862 1 98.71 95 VAL A O 1
ATOM 686 N N . LEU A 1 96 ? 4.362 18.827 13.788 1 98.82 96 LEU A N 1
ATOM 687 C CA . LEU A 1 96 ? 4.953 18.693 12.461 1 98.82 96 LEU A CA 1
ATOM 688 C C . LEU A 1 96 ? 4.305 19.662 11.477 1 98.82 96 LEU A C 1
ATOM 690 O O . LEU A 1 96 ? 3.084 19.831 11.479 1 98.82 96 LEU A O 1
ATOM 694 N N . GLN A 1 97 ? 5.012 20.299 10.665 1 98.84 97 GLN A N 1
ATOM 695 C CA . GLN A 1 97 ? 4.64 21.045 9.467 1 98.84 97 GLN A CA 1
ATOM 696 C C . GLN A 1 97 ? 5.565 20.708 8.3 1 98.84 97 GLN A C 1
ATOM 698 O O . GLN A 1 97 ? 6.753 21.037 8.328 1 98.84 97 GLN A O 1
ATOM 703 N N . ALA A 1 98 ? 5.057 20.059 7.332 1 98.7 98 ALA A N 1
ATOM 704 C CA . ALA A 1 98 ? 5.898 19.568 6.244 1 98.7 98 ALA A CA 1
ATOM 705 C C . ALA A 1 98 ? 5.116 19.494 4.936 1 98.7 98 ALA A C 1
ATOM 707 O O . ALA A 1 98 ? 3.883 19.496 4.942 1 98.7 98 ALA A O 1
ATOM 708 N N . GLU A 1 99 ? 5.844 19.46 3.83 1 98.65 99 GLU A N 1
ATOM 709 C CA . GLU A 1 99 ? 5.272 19.182 2.516 1 98.65 99 GLU A CA 1
ATOM 710 C C . GLU A 1 99 ? 5.614 17.768 2.053 1 98.65 99 GLU A C 1
ATOM 712 O O . GLU A 1 99 ? 6.772 17.351 2.119 1 98.65 99 GLU A O 1
ATOM 717 N N . SER A 1 100 ? 4.634 17.105 1.645 1 98.48 100 SER A N 1
ATOM 718 C CA . SER A 1 100 ? 4.876 15.735 1.207 1 98.48 100 SER A CA 1
ATOM 719 C C . SER A 1 100 ? 5.659 15.702 -0.101 1 98.48 100 SER A C 1
ATOM 721 O O . SER A 1 100 ? 5.399 16.498 -1.006 1 98.48 100 SER A O 1
ATOM 723 N N . GLN A 1 101 ? 6.572 14.748 -0.277 1 97.24 101 GLN A N 1
ATOM 724 C CA . GLN A 1 101 ? 7.357 14.582 -1.496 1 97.24 101 GLN A CA 1
ATOM 725 C C . GLN A 1 101 ? 6.711 13.564 -2.432 1 97.24 101 GLN A C 1
ATOM 727 O O . GLN A 1 101 ? 7.213 13.316 -3.529 1 97.24 101 GLN A O 1
ATOM 732 N N . GLY A 1 102 ? 5.645 12.983 -2.059 1 96.78 102 GLY A N 1
ATOM 733 C CA . GLY A 1 102 ? 4.845 11.994 -2.763 1 96.78 102 GLY A CA 1
ATOM 734 C C . GLY A 1 102 ? 3.524 11.698 -2.078 1 96.78 102 GLY A C 1
ATOM 735 O O . GLY A 1 102 ? 3.107 12.431 -1.179 1 96.78 102 GLY A O 1
ATOM 736 N N . PRO A 1 103 ? 2.909 10.593 -2.518 1 96.84 103 PRO A N 1
ATOM 737 C CA . PRO A 1 103 ? 1.567 10.326 -1.995 1 96.84 103 PRO A CA 1
ATOM 738 C C . PRO A 1 103 ? 1.591 9.7 -0.602 1 96.84 103 PRO A C 1
ATOM 740 O O . PRO A 1 103 ? 0.553 9.614 0.058 1 96.84 103 PRO A O 1
ATOM 743 N N . TYR A 1 104 ? 2.755 9.227 -0.149 1 98.27 104 TYR A N 1
ATOM 744 C CA . TYR A 1 104 ? 2.836 8.564 1.148 1 98.27 104 TYR A CA 1
ATOM 745 C C . TYR A 1 104 ? 3.716 9.353 2.11 1 98.27 104 TYR A C 1
ATOM 747 O O . 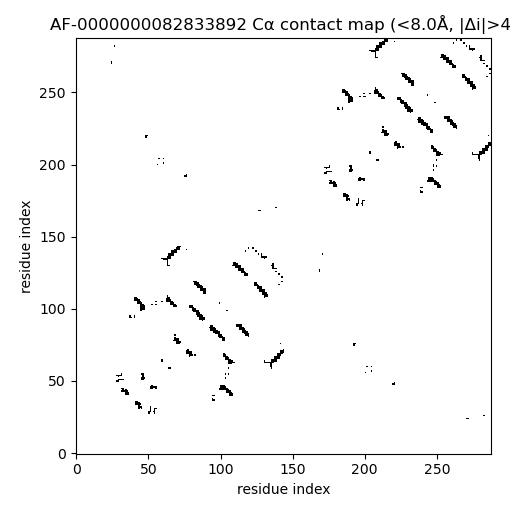TYR A 1 104 ? 4.759 9.881 1.717 1 98.27 104 TYR A O 1
ATOM 755 N N . MET A 1 105 ? 3.287 9.412 3.322 1 98.79 105 MET A N 1
ATOM 756 C CA . MET A 1 105 ? 4.048 9.98 4.431 1 98.79 105 MET A CA 1
ATOM 757 C C . MET A 1 105 ? 3.911 9.119 5.682 1 98.79 105 MET A C 1
ATOM 759 O O . MET A 1 105 ? 2.798 8.828 6.123 1 98.79 105 MET A O 1
ATOM 763 N N . LEU A 1 106 ? 5.002 8.676 6.218 1 98.83 106 LEU A N 1
ATOM 764 C CA . LEU A 1 106 ? 5.083 7.884 7.44 1 98.83 106 LEU A CA 1
ATOM 765 C C . LEU A 1 106 ? 5.681 8.702 8.58 1 98.83 106 LEU A C 1
ATOM 767 O O . LEU A 1 106 ? 6.741 9.312 8.421 1 98.83 106 LEU A O 1
ATOM 771 N N . VAL A 1 107 ? 5.033 8.731 9.663 1 98.9 107 VAL A N 1
ATOM 772 C CA . VAL A 1 107 ? 5.41 9.633 10.747 1 98.9 107 VAL A CA 1
ATOM 773 C C . VAL A 1 107 ? 5.524 8.85 12.054 1 98.9 107 VAL A C 1
ATOM 775 O O . VAL A 1 107 ? 4.628 8.078 12.402 1 98.9 107 VAL A O 1
ATOM 778 N N . LYS A 1 108 ? 6.529 8.997 12.746 1 98.64 108 LYS A N 1
ATOM 779 C CA . LYS A 1 108 ? 6.693 8.418 14.076 1 98.64 108 LYS A CA 1
ATOM 780 C C . LYS A 1 108 ? 6.216 9.383 15.158 1 98.64 108 LYS A C 1
ATOM 782 O O . LYS A 1 108 ? 6.914 10.342 15.494 1 98.64 108 LYS A O 1
ATOM 787 N N . LEU A 1 109 ? 5.124 9.12 15.693 1 98.42 109 LEU A N 1
ATOM 788 C CA . LEU A 1 109 ? 4.545 9.906 16.777 1 98.42 109 LEU A CA 1
ATOM 789 C C . LEU A 1 109 ? 4.333 9.046 18.019 1 98.42 109 LEU A C 1
ATOM 791 O O . LEU A 1 109 ? 4.008 7.862 17.911 1 98.42 109 LEU A O 1
ATOM 795 N N . PRO A 1 110 ? 4.496 9.642 19.201 1 97.61 110 PRO A N 1
ATOM 796 C CA . PRO A 1 110 ? 4.055 8.909 20.39 1 97.61 110 PRO A CA 1
ATOM 797 C C . PRO A 1 110 ? 2.548 8.662 20.407 1 97.61 110 PRO A C 1
ATOM 799 O O . PRO A 1 110 ? 1.798 9.352 19.711 1 97.61 110 PRO A O 1
ATOM 802 N N . ALA A 1 111 ? 2.143 7.61 21.191 1 98.37 111 ALA A N 1
ATOM 803 C CA . ALA A 1 111 ? 0.716 7.349 21.358 1 98.37 111 ALA A CA 1
ATOM 804 C C . ALA A 1 111 ? -0.02 8.602 21.825 1 98.37 111 ALA A C 1
ATOM 806 O O . ALA A 1 111 ? 0.496 9.362 22.647 1 98.37 111 ALA A O 1
ATOM 807 N N . GLY A 1 112 ? -1.21 8.812 21.271 1 98.34 112 GLY A N 1
ATOM 808 C CA . GLY A 1 112 ? -2.005 9.988 21.587 1 98.34 112 GLY A CA 1
ATOM 809 C C . GLY A 1 112 ? -3.003 10.342 20.502 1 98.34 112 GLY A C 1
ATOM 810 O O . GLY A 1 112 ? -3.126 9.626 19.506 1 98.34 112 GLY A O 1
ATOM 811 N N . SER A 1 113 ? -3.752 11.378 20.748 1 98.37 113 SER A N 1
ATOM 812 C CA . SER A 1 113 ? -4.699 11.915 19.776 1 98.37 113 SER A CA 1
ATOM 813 C C . SER A 1 113 ? -4.109 13.109 19.032 1 98.37 113 SER A C 1
ATOM 815 O O . SER A 1 113 ? -3.455 13.962 19.635 1 98.37 113 SER A O 1
ATOM 817 N N . TYR A 1 114 ? -4.335 13.094 17.716 1 98.72 114 TYR A N 1
ATOM 818 C CA . TYR A 1 114 ? -3.793 14.155 16.875 1 98.72 114 TYR A CA 1
ATOM 819 C C . TYR A 1 114 ? -4.838 14.65 15.881 1 98.72 114 TYR A C 1
ATOM 821 O O . TYR A 1 114 ? -5.762 13.915 15.525 1 98.72 114 TYR A O 1
ATOM 829 N N . LYS A 1 115 ? -4.654 15.82 15.489 1 98.85 115 LYS A N 1
ATOM 830 C CA . LYS A 1 115 ? -5.367 16.388 14.348 1 98.85 115 LYS A CA 1
ATOM 831 C C . LYS A 1 115 ? -4.427 16.61 13.167 1 98.85 115 LYS A C 1
ATOM 833 O O . LYS A 1 115 ? -3.42 17.311 13.291 1 98.85 115 LYS A O 1
ATOM 838 N N . VAL A 1 116 ? -4.697 16.001 12.047 1 98.93 116 VAL A N 1
ATOM 839 C CA . VAL A 1 116 ? -3.901 16.158 10.834 1 98.93 116 VAL A CA 1
ATOM 840 C C . VAL A 1 116 ? -4.647 17.044 9.838 1 98.93 116 VAL A C 1
ATOM 842 O O . VAL A 1 116 ? -5.793 16.761 9.483 1 98.93 116 VAL A O 1
ATOM 845 N N . SER A 1 117 ? -4.031 18.077 9.44 1 98.93 117 SER A N 1
ATOM 846 C CA . SER A 1 117 ? -4.523 18.93 8.363 1 98.93 117 SER A CA 1
ATOM 847 C C . SER A 1 117 ? -3.675 18.774 7.105 1 98.93 117 SER A C 1
ATOM 849 O O . SER A 1 117 ? -2.447 18.863 7.163 1 98.93 117 SER A O 1
ATOM 851 N N . ALA A 1 118 ? -4.314 18.501 6.048 1 98.92 118 ALA A N 1
ATOM 852 C CA . ALA A 1 118 ? -3.654 18.358 4.753 1 98.92 118 ALA A CA 1
ATOM 853 C C . ALA A 1 118 ? -4.257 19.309 3.722 1 98.92 118 ALA A C 1
ATOM 855 O O . ALA A 1 118 ? -5.479 19.371 3.566 1 98.92 118 ALA A O 1
ATOM 856 N N . THR A 1 119 ? -3.424 20.052 3.042 1 98.9 119 THR A N 1
ATOM 857 C CA . THR A 1 119 ? -3.88 21.033 2.063 1 98.9 119 THR A CA 1
ATOM 858 C C . THR A 1 119 ? -3.281 20.745 0.689 1 98.9 119 THR A C 1
ATOM 860 O O . THR A 1 119 ? -2.059 20.66 0.545 1 98.9 119 THR A O 1
ATOM 863 N N . PHE A 1 120 ? -4.106 20.623 -0.208 1 98.33 120 PHE A N 1
ATOM 864 C CA . PHE A 1 120 ? -3.72 20.413 -1.598 1 98.33 120 PHE A CA 1
ATOM 865 C C . PHE A 1 120 ? -4.442 21.393 -2.514 1 98.33 120 PHE A C 1
ATOM 867 O O . PHE A 1 120 ? -5.67 21.502 -2.472 1 98.33 120 PHE A O 1
ATOM 874 N N . ASN A 1 121 ? -3.682 22.173 -3.22 1 96.81 121 ASN A N 1
ATOM 875 C CA . ASN A 1 121 ? -4.236 23.183 -4.117 1 96.81 121 ASN A CA 1
ATOM 876 C C . ASN A 1 121 ? -5.21 24.105 -3.389 1 96.81 121 ASN A C 1
ATOM 878 O O . ASN A 1 121 ? -6.309 24.366 -3.881 1 96.81 121 ASN A O 1
ATOM 882 N N . GLY A 1 122 ? -4.798 24.475 -2.212 1 97.51 122 GLY A N 1
ATOM 883 C CA . GLY A 1 122 ? -5.524 25.47 -1.44 1 97.51 122 GLY A CA 1
ATOM 884 C C . GLY A 1 122 ? -6.717 24.896 -0.698 1 97.51 122 GLY A C 1
ATOM 885 O O . GLY A 1 122 ? -7.396 25.61 0.042 1 97.51 122 GLY A O 1
ATOM 886 N N . LYS A 1 123 ? -6.976 23.572 -0.845 1 98.21 123 LYS A N 1
ATOM 887 C CA . LYS A 1 123 ? -8.115 22.948 -0.179 1 98.21 123 LYS A CA 1
ATOM 888 C C . LYS A 1 123 ? -7.66 22.076 0.988 1 98.21 123 LYS A C 1
ATOM 890 O O . LYS A 1 123 ? -6.953 21.085 0.79 1 98.21 123 LYS A O 1
ATOM 895 N N . ALA A 1 124 ? -8.146 22.383 2.109 1 98.38 124 ALA A N 1
ATOM 896 C CA . ALA A 1 124 ? -7.705 21.699 3.322 1 98.38 124 ALA A CA 1
ATOM 897 C C . ALA A 1 124 ? -8.699 20.616 3.733 1 98.38 124 ALA A C 1
ATOM 899 O O . ALA A 1 124 ? -9.909 20.775 3.555 1 98.38 124 ALA A O 1
ATOM 900 N N . GLN A 1 125 ? -8.199 19.563 4.234 1 98.53 125 GLN A N 1
ATOM 901 C CA . GLN A 1 125 ? -8.94 18.523 4.939 1 98.53 125 GLN A CA 1
ATOM 902 C C . GLN A 1 125 ? -8.319 18.234 6.303 1 98.53 125 GLN A C 1
ATOM 904 O O . GLN A 1 125 ? -7.109 18.387 6.485 1 98.53 125 GLN A O 1
ATOM 909 N N . GLU A 1 126 ? -9.187 17.774 7.241 1 98.53 126 GLU A N 1
ATOM 910 C CA . GLU A 1 126 ? -8.696 17.423 8.57 1 98.53 126 GLU A CA 1
ATOM 911 C C . GLU A 1 126 ? -9.162 16.029 8.98 1 98.53 126 GLU A C 1
ATOM 913 O O . GLU A 1 126 ? -10.273 15.615 8.64 1 98.53 126 GLU A O 1
ATOM 918 N N . ARG A 1 127 ? -8.26 15.378 9.697 1 98.34 127 ARG A N 1
ATOM 919 C CA . ARG A 1 127 ? -8.572 14.097 10.323 1 98.34 127 ARG A CA 1
ATOM 920 C C . ARG A 1 127 ? -8.084 14.06 11.767 1 98.34 127 ARG A C 1
ATOM 922 O O . ARG A 1 127 ? -6.992 14.543 12.072 1 98.34 127 ARG A O 1
ATOM 929 N N . GLU A 1 128 ? -8.963 13.57 12.609 1 98.41 128 GLU A N 1
ATOM 930 C CA . GLU A 1 128 ? -8.486 13.162 13.927 1 98.41 128 GLU A CA 1
ATOM 931 C C . GLU A 1 128 ? -7.978 11.723 13.908 1 98.41 128 GLU A C 1
ATOM 933 O O . GLU A 1 128 ? -8.66 10.825 13.407 1 98.41 128 GLU A O 1
ATOM 938 N N . VAL A 1 129 ? -6.796 11.617 14.475 1 98.25 129 VAL A N 1
ATOM 939 C CA . VAL A 1 129 ? -6.181 10.294 14.453 1 98.25 129 VAL A CA 1
ATOM 940 C C . VAL A 1 129 ? -5.762 9.895 15.866 1 98.25 129 VAL A C 1
ATOM 942 O O . VAL A 1 129 ? -5.267 10.726 16.631 1 98.25 129 VAL A O 1
ATOM 945 N N . SER A 1 130 ? -6.06 8.676 16.211 1 98.35 130 SER A N 1
ATOM 946 C CA . SER A 1 130 ? -5.556 8.086 17.447 1 98.35 130 SER A CA 1
ATOM 947 C C . SER A 1 130 ? -4.37 7.166 17.176 1 98.35 130 SER A C 1
ATOM 949 O O . SER A 1 130 ? -4.516 6.132 16.521 1 98.35 130 SER A O 1
ATOM 951 N N . VAL A 1 131 ? -3.278 7.609 17.626 1 98.5 131 VAL A N 1
ATOM 952 C CA . VAL A 1 131 ? -2.061 6.813 17.508 1 98.5 131 VAL A CA 1
ATOM 953 C C . VAL A 1 131 ? -1.891 5.942 18.751 1 98.5 131 VAL A C 1
ATOM 955 O O . VAL A 1 131 ? -1.889 6.449 19.876 1 98.5 131 VAL A O 1
ATOM 958 N N . GLN A 1 132 ? -1.756 4.665 18.511 1 97.74 132 GLN A N 1
ATOM 959 C CA . GLN A 1 132 ? -1.638 3.713 19.611 1 97.74 132 GLN A CA 1
ATOM 960 C C . GLN A 1 132 ? -0.203 3.213 19.753 1 97.74 132 GLN A C 1
ATOM 962 O O . GLN A 1 132 ? 0.658 3.539 18.933 1 97.74 132 GLN A O 1
ATOM 967 N N . ASN A 1 133 ? 0.035 2.49 20.829 1 96.12 133 ASN A N 1
ATOM 968 C CA . ASN A 1 133 ? 1.374 1.982 21.108 1 96.12 133 ASN A CA 1
ATOM 969 C C . ASN A 1 133 ? 1.756 0.854 20.154 1 96.12 133 ASN A C 1
ATOM 971 O O . ASN A 1 133 ? 2.933 0.512 20.029 1 96.12 133 ASN A O 1
ATOM 975 N N . SER A 1 134 ? 0.685 0.268 19.547 1 94.5 134 SER A N 1
ATOM 976 C CA . SER A 1 134 ? 0.925 -0.801 18.583 1 94.5 134 SER A CA 1
ATOM 977 C C . SER A 1 134 ? 0.076 -0.616 17.33 1 94.5 134 SER A C 1
ATOM 979 O O . SER A 1 134 ? -1.021 -0.057 17.394 1 94.5 134 SER A O 1
ATOM 981 N N . GLY A 1 135 ? 0.649 -1.07 16.266 1 92.78 135 GLY A N 1
ATOM 982 C CA . GLY A 1 135 ? -0.066 -0.941 15.007 1 92.78 135 GLY A CA 1
ATOM 983 C C . GLY A 1 135 ? 0.181 0.385 14.313 1 92.78 135 GLY A C 1
ATOM 984 O O . GLY A 1 135 ? 1.062 1.147 14.716 1 92.78 135 GLY A O 1
ATOM 985 N N . THR A 1 136 ? -0.445 0.614 13.238 1 96.47 136 THR A N 1
ATOM 986 C CA . THR A 1 136 ? -0.315 1.833 12.448 1 96.47 136 THR A CA 1
ATOM 987 C C . THR A 1 136 ? -1.674 2.5 12.254 1 96.47 136 THR A C 1
ATOM 989 O O . THR A 1 136 ? -2.615 1.873 11.764 1 96.47 136 THR A O 1
ATOM 992 N N . ALA A 1 137 ? -1.833 3.715 12.747 1 97.03 137 ALA A N 1
ATOM 993 C CA . ALA A 1 137 ? -2.982 4.53 12.36 1 97.03 137 ALA A CA 1
ATOM 994 C C . ALA A 1 137 ? -2.85 5.016 10.92 1 97.03 137 ALA A C 1
ATOM 996 O O . ALA A 1 137 ? -1.758 5.383 10.479 1 97.03 137 ALA A O 1
ATOM 997 N N . ARG A 1 138 ? -3.968 5.02 10.227 1 96.76 138 ARG A N 1
ATOM 998 C CA . ARG A 1 138 ? -3.947 5.423 8.825 1 96.76 138 ARG A CA 1
ATOM 999 C C . ARG A 1 138 ? -4.959 6.532 8.559 1 96.76 138 ARG A C 1
ATOM 1001 O O . ARG A 1 138 ? -6.067 6.511 9.098 1 96.76 138 ARG A O 1
ATOM 1008 N N . ALA A 1 139 ? -4.566 7.49 7.813 1 97.77 139 ALA A N 1
ATOM 1009 C CA . ALA A 1 139 ? -5.485 8.514 7.324 1 97.77 139 ALA A CA 1
ATOM 1010 C C . ALA A 1 139 ? -5.285 8.765 5.832 1 97.77 139 ALA A C 1
ATOM 1012 O O . ALA A 1 139 ? -4.15 8.861 5.36 1 97.77 139 ALA A O 1
ATOM 1013 N N . VAL A 1 140 ? -6.374 8.809 5.15 1 96.91 140 VAL A N 1
ATOM 1014 C CA . VAL A 1 140 ? -6.385 9.079 3.716 1 96.91 140 VAL A CA 1
ATOM 1015 C C . VAL A 1 140 ? -7.047 10.429 3.45 1 96.91 140 VAL A C 1
ATOM 1017 O O . VAL A 1 140 ? -8.122 10.716 3.981 1 96.91 140 VAL A O 1
ATOM 1020 N N . PHE A 1 141 ? -6.371 11.208 2.699 1 97.53 141 PHE A N 1
ATOM 1021 C CA . PHE A 1 141 ? -6.899 12.494 2.258 1 97.53 141 PHE A CA 1
ATOM 1022 C C . PHE A 1 141 ? -7.14 12.492 0.753 1 97.53 141 PHE A C 1
ATOM 1024 O O . PHE A 1 141 ? -6.203 12.329 -0.031 1 97.53 141 PHE A O 1
ATOM 1031 N N . GLU A 1 142 ? -8.312 12.631 0.431 1 95.86 142 GLU A N 1
ATOM 1032 C CA . GLU A 1 142 ? -8.701 12.606 -0.975 1 95.86 142 GLU A CA 1
ATOM 1033 C C . GLU A 1 142 ? -9.457 13.874 -1.362 1 95.86 142 GLU A C 1
ATOM 1035 O O . GLU A 1 142 ? -10.46 14.22 -0.735 1 95.86 142 GLU A O 1
ATOM 1040 N N . TRP A 1 143 ? -9.04 14.518 -2.373 1 96.02 143 TRP A N 1
ATOM 1041 C CA . TRP A 1 143 ? -9.681 15.723 -2.887 1 96.02 143 TRP A CA 1
ATOM 1042 C C . TRP A 1 143 ? -10.477 15.419 -4.152 1 96.02 143 TRP A C 1
ATOM 1044 O O . TRP A 1 143 ? -10.057 14.603 -4.976 1 96.02 143 TRP A O 1
ATOM 1054 N N . LYS A 1 144 ? -11.587 16.024 -4.302 1 88.11 144 LYS A N 1
ATOM 1055 C CA . LYS A 1 144 ? -12.454 15.875 -5.467 1 88.11 144 LYS A CA 1
ATOM 1056 C C . LYS A 1 144 ? -12.366 17.095 -6.379 1 88.11 144 LYS A C 1
ATOM 1058 O O . LYS A 1 144 ? -12.106 18.206 -5.914 1 88.11 144 LYS A O 1
ATOM 1063 N N . MET B 1 1 ? -69.751 26.183 49.005 1 22.35 1 MET B N 1
ATOM 1064 C CA . MET B 1 1 ? -68.601 27.083 48.989 1 22.35 1 MET B CA 1
ATOM 1065 C C . MET B 1 1 ? -67.379 26.394 48.391 1 22.35 1 MET B C 1
ATOM 1067 O O . MET B 1 1 ? -66.79 26.89 47.429 1 22.35 1 MET B O 1
ATOM 1071 N N . ASN B 1 2 ? -66.255 26.217 49.15 1 23.14 2 ASN B N 1
ATOM 1072 C CA . ASN B 1 2 ? -64.871 26.563 48.842 1 23.14 2 ASN B CA 1
ATOM 1073 C C . ASN B 1 2 ? -64.173 25.448 48.069 1 23.14 2 ASN B C 1
ATOM 1075 O O . ASN B 1 2 ? -63.603 25.688 47.004 1 23.14 2 ASN B O 1
ATOM 1079 N N . LYS B 1 3 ? -63.244 24.714 48.723 1 26.82 3 LYS B N 1
ATOM 1080 C CA . LYS B 1 3 ? -61.794 24.879 48.692 1 26.82 3 LYS B CA 1
ATOM 1081 C C . LYS B 1 3 ? -61.135 23.796 47.843 1 26.82 3 LYS B C 1
ATOM 1083 O O . LYS B 1 3 ? -59.957 23.486 48.027 1 26.82 3 LYS B O 1
ATOM 1088 N N . ARG B 1 4 ? -61.964 22.886 47.089 1 24.24 4 ARG B N 1
ATOM 1089 C CA . ARG B 1 4 ? -61.265 21.664 46.707 1 24.24 4 ARG B CA 1
ATOM 1090 C C . ARG B 1 4 ? -59.979 21.982 45.952 1 24.24 4 ARG B C 1
ATOM 1092 O O . ARG B 1 4 ? -59.788 23.107 45.486 1 24.24 4 ARG B O 1
ATOM 1099 N N . ILE B 1 5 ? -59.495 20.988 45.183 1 32.87 5 ILE B N 1
ATOM 1100 C CA . ILE B 1 5 ? -58.389 20.114 44.806 1 32.87 5 ILE B CA 1
ATOM 1101 C C . ILE B 1 5 ? -57.657 20.699 43.601 1 32.87 5 ILE B C 1
ATOM 1103 O O . ILE B 1 5 ? -58.22 20.787 42.507 1 32.87 5 ILE B O 1
ATOM 1107 N N . GLU B 1 6 ? -56.963 22.024 43.864 1 30.78 6 GLU B N 1
ATOM 1108 C CA . GLU B 1 6 ? -56.083 22.642 42.877 1 30.78 6 GLU B CA 1
ATOM 1109 C C . GLU B 1 6 ? -55.134 21.616 42.264 1 30.78 6 GLU B C 1
ATOM 1111 O O . GLU B 1 6 ? -54.531 20.814 42.981 1 30.78 6 GLU B O 1
ATOM 1116 N N . ARG B 1 7 ? -55.286 21.328 40.971 1 32.25 7 ARG B N 1
ATOM 1117 C CA . ARG B 1 7 ? -54.677 20.607 39.858 1 32.25 7 ARG B CA 1
ATOM 1118 C C . ARG B 1 7 ? -53.214 21.002 39.684 1 32.25 7 ARG B C 1
ATOM 1120 O O . ARG B 1 7 ? -52.913 22.076 39.159 1 32.25 7 ARG B O 1
ATOM 1127 N N . CYS B 1 8 ? -52.429 21.301 40.836 1 33.46 8 CYS B N 1
ATOM 1128 C CA . CYS B 1 8 ? -51.098 21.795 40.505 1 33.46 8 CYS B CA 1
ATOM 1129 C C . CYS B 1 8 ? -50.359 20.812 39.605 1 33.46 8 CYS B C 1
ATOM 1131 O O . CYS B 1 8 ? -50.148 19.658 39.98 1 33.46 8 CYS B O 1
ATOM 1133 N N . THR B 1 9 ? -50.49 20.861 38.272 1 31.52 9 THR B N 1
ATOM 1134 C CA . THR B 1 9 ? -49.854 20.331 37.071 1 31.52 9 THR B CA 1
ATOM 1135 C C . THR B 1 9 ? -48.335 20.444 37.17 1 31.52 9 THR B C 1
ATOM 1137 O O . THR B 1 9 ? -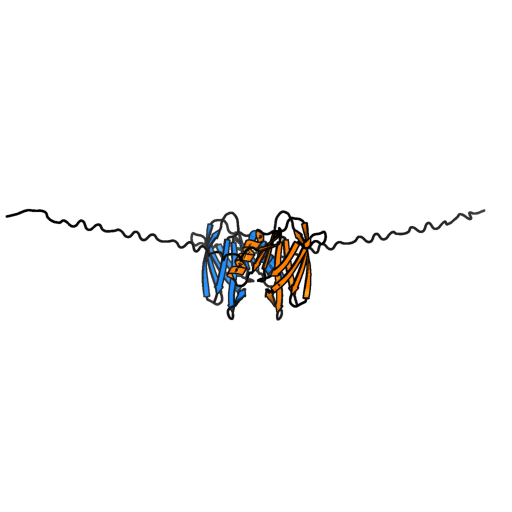47.794 21.547 37.266 1 31.52 9 THR B O 1
ATOM 1140 N N . LEU B 1 10 ? -47.604 19.619 38.006 1 30.01 10 LEU B N 1
ATOM 1141 C CA . LEU B 1 10 ? -46.173 19.344 38.085 1 30.01 10 LEU B CA 1
ATOM 1142 C C . LEU B 1 10 ? -45.565 19.226 36.691 1 30.01 10 LEU B C 1
ATOM 1144 O O . LEU B 1 10 ? -45.943 18.343 35.917 1 30.01 10 LEU B O 1
ATOM 1148 N N . ALA B 1 11 ? -45.369 20.299 35.902 1 30.21 11 ALA B N 1
ATOM 1149 C CA . ALA B 1 11 ? -44.624 20.422 34.652 1 30.21 11 ALA B CA 1
ATOM 1150 C C . ALA B 1 11 ? -43.227 19.822 34.785 1 30.21 11 ALA B C 1
ATOM 1152 O O . ALA B 1 11 ? -42.43 20.267 35.614 1 30.21 11 ALA B O 1
ATOM 1153 N N . ALA B 1 12 ? -43.064 18.481 34.716 1 31.32 12 ALA B N 1
ATOM 1154 C CA . ALA B 1 12 ? -41.823 17.717 34.626 1 31.32 12 ALA B CA 1
ATOM 1155 C C . ALA B 1 12 ? -40.938 18.238 33.497 1 31.32 12 ALA B C 1
ATOM 1157 O O . ALA B 1 12 ? -41.349 18.253 32.335 1 31.32 12 ALA B O 1
ATOM 1158 N N . ALA B 1 13 ? -40.143 19.318 33.71 1 29.92 13 ALA B N 1
ATOM 1159 C CA . ALA B 1 13 ? -39.096 19.826 32.828 1 29.92 13 ALA B CA 1
ATOM 1160 C C . ALA B 1 13 ? -38.149 18.709 32.4 1 29.92 13 ALA B C 1
ATOM 1162 O O . ALA B 1 13 ? -37.541 18.045 33.243 1 29.92 13 ALA B O 1
ATOM 1163 N N . MET B 1 14 ? -38.449 17.923 31.329 1 31.76 14 MET B N 1
ATOM 1164 C CA . MET B 1 14 ? -37.596 16.946 30.657 1 31.76 14 MET B CA 1
ATOM 1165 C C . MET B 1 14 ? -36.275 17.578 30.231 1 31.76 14 MET B C 1
ATOM 1167 O O . MET B 1 14 ? -36.264 18.573 29.505 1 31.76 14 MET B O 1
ATOM 1171 N N . ALA B 1 15 ? -35.297 17.759 31.146 1 34.22 15 ALA B N 1
ATOM 1172 C CA . ALA B 1 15 ? -33.93 18.146 30.807 1 34.22 15 ALA B CA 1
ATOM 1173 C C . ALA B 1 15 ? -33.381 17.283 29.674 1 34.22 15 ALA B C 1
ATOM 1175 O O . ALA B 1 15 ? -33.386 16.053 29.764 1 34.22 15 ALA B O 1
ATOM 1176 N N . VAL B 1 16 ? -33.538 17.61 28.374 1 36.57 16 VAL B N 1
ATOM 1177 C CA . VAL B 1 16 ? -32.929 17.052 27.171 1 36.57 16 VAL B CA 1
ATOM 1178 C C . VAL B 1 16 ? -31.407 17.112 27.287 1 36.57 16 VAL B C 1
ATOM 1180 O O . VAL B 1 16 ? -30.827 18.198 27.362 1 36.57 16 VAL B O 1
ATOM 1183 N N . GLY B 1 17 ? -30.716 16.332 28.086 1 36.18 17 GLY B N 1
ATOM 1184 C CA . GLY B 1 17 ? -29.274 16.143 28.043 1 36.18 17 GLY B CA 1
ATOM 1185 C C . GLY B 1 17 ? -28.74 15.949 26.636 1 36.18 17 GLY B C 1
ATOM 1186 O O . GLY B 1 17 ? -29.157 15.03 25.929 1 36.18 17 GLY B O 1
ATOM 1187 N N . THR B 1 18 ? -28.392 16.956 25.929 1 39.85 18 THR B N 1
ATOM 1188 C CA . THR B 1 18 ? -27.673 16.869 24.663 1 39.85 18 THR B CA 1
ATOM 1189 C C . THR B 1 18 ? -26.392 16.056 24.824 1 39.85 18 THR B C 1
ATOM 1191 O O . THR B 1 18 ? -25.523 16.408 25.624 1 39.85 18 THR B O 1
ATOM 1194 N N . MET B 1 19 ? -26.386 14.772 24.848 1 37.35 19 MET B N 1
ATOM 1195 C CA . MET B 1 19 ? -25.202 13.93 24.708 1 37.35 19 MET B CA 1
ATOM 1196 C C . MET B 1 19 ? -24.359 14.369 23.516 1 37.35 19 MET B C 1
ATOM 1198 O O . MET B 1 19 ? -24.854 14.429 22.389 1 37.35 19 MET B O 1
ATOM 1202 N N . ALA B 1 20 ? -23.334 15.239 23.63 1 38.09 20 ALA B N 1
ATOM 1203 C CA . ALA B 1 20 ? -22.3 15.542 22.644 1 38.09 20 ALA B CA 1
ATOM 1204 C C . ALA B 1 20 ? -21.679 14.264 22.089 1 38.09 20 ALA B C 1
ATOM 1206 O O . ALA B 1 20 ? -21.047 13.503 22.825 1 38.09 20 ALA B O 1
ATOM 1207 N N . LEU B 1 21 ? -22.22 13.63 21.04 1 36.15 21 LEU B N 1
ATOM 1208 C CA . LEU B 1 21 ? -21.617 12.551 20.265 1 36.15 21 LEU B CA 1
ATOM 1209 C C . LEU B 1 21 ? -20.268 12.978 19.697 1 36.15 21 LEU B C 1
ATOM 1211 O O . LEU B 1 21 ? -20.207 13.817 18.795 1 36.15 21 LEU B O 1
ATOM 1215 N N . ALA B 1 22 ? -19.211 13.029 20.434 1 36.91 22 ALA B N 1
ATOM 1216 C CA . ALA B 1 22 ? -17.869 13.087 19.861 1 36.91 22 ALA B CA 1
ATOM 1217 C C . ALA B 1 22 ? -17.705 12.062 18.742 1 36.91 22 ALA B C 1
ATOM 1219 O O . ALA B 1 22 ? -17.833 10.857 18.972 1 36.91 22 ALA B O 1
ATOM 1220 N N . GLY B 1 23 ? -18.088 12.37 17.556 1 34.76 23 GLY B N 1
ATOM 1221 C CA . GLY B 1 23 ? -17.899 11.52 16.392 1 34.76 23 GLY B CA 1
ATOM 1222 C C . GLY B 1 23 ? -16.479 11.006 16.251 1 34.76 23 GLY B C 1
ATOM 1223 O O . GLY B 1 23 ? -15.551 11.785 16.024 1 34.76 23 GLY B O 1
ATOM 1224 N N . PHE B 1 24 ? -16.143 9.967 16.917 1 39.23 24 PHE B N 1
ATOM 1225 C CA . PHE B 1 24 ? -14.962 9.189 16.565 1 39.23 24 PHE B CA 1
ATOM 1226 C C . PHE B 1 24 ? -14.903 8.944 15.062 1 39.23 24 PHE B C 1
ATOM 1228 O O . PHE B 1 24 ? -15.812 8.339 14.49 1 39.23 24 PHE B O 1
ATOM 1235 N N . LEU B 1 25 ? -14.592 9.899 14.302 1 38.05 25 LEU B N 1
ATOM 1236 C CA . LEU B 1 25 ? -14.369 9.537 12.906 1 38.05 25 LEU B CA 1
ATOM 1237 C C . LEU B 1 25 ? -13.562 8.247 12.801 1 38.05 25 LEU B C 1
ATOM 1239 O O . LEU B 1 25 ? -12.342 8.257 12.98 1 38.05 25 LEU B O 1
ATOM 1243 N N . THR B 1 26 ? -14.123 7.191 13.315 1 44.19 26 THR B N 1
ATOM 1244 C CA . THR B 1 26 ? -13.531 5.945 12.841 1 44.19 26 THR B CA 1
ATOM 1245 C C . THR B 1 26 ? -13.429 5.939 11.319 1 44.19 26 THR B C 1
ATOM 1247 O O . THR B 1 26 ? -14.446 5.989 10.623 1 44.19 26 THR B O 1
ATOM 1250 N N . ALA B 1 27 ? -12.451 6.723 10.738 1 41.77 27 ALA B N 1
ATOM 1251 C CA . ALA B 1 27 ? -12.304 6.375 9.327 1 41.77 27 ALA B CA 1
ATOM 1252 C C . ALA B 1 27 ? -12.669 4.914 9.082 1 41.77 27 ALA B C 1
ATOM 1254 O O . ALA B 1 27 ? -12.096 4.012 9.699 1 41.77 27 ALA B O 1
ATOM 1255 N N . ALA B 1 28 ? -13.971 4.614 8.781 1 45.81 28 ALA B N 1
ATOM 1256 C CA . ALA B 1 28 ? -14.439 3.279 8.415 1 45.81 28 ALA B CA 1
ATOM 1257 C C . ALA B 1 28 ? -13.441 2.581 7.496 1 45.81 28 ALA B C 1
ATOM 1259 O O . ALA B 1 28 ? -13.221 3.016 6.363 1 45.81 28 ALA B O 1
ATOM 1260 N N . GLN B 1 29 ? -12.497 1.98 8.092 1 58.99 29 GLN B N 1
ATOM 1261 C CA . GLN B 1 29 ? -11.597 1.192 7.256 1 58.99 29 GLN B CA 1
ATOM 1262 C C . GLN B 1 29 ? -12.377 0.358 6.244 1 58.99 29 GLN B C 1
ATOM 1264 O O . GLN B 1 29 ? -13.289 -0.385 6.614 1 58.99 29 GLN B O 1
ATOM 1269 N N . ALA B 1 30 ? -12.435 0.847 5.019 1 71.06 30 ALA B N 1
ATOM 1270 C CA . ALA B 1 30 ? -13.048 0.077 3.939 1 71.06 30 ALA B CA 1
ATOM 1271 C C . ALA B 1 30 ? -12.743 -1.411 4.086 1 71.06 30 ALA B C 1
ATOM 1273 O O . ALA B 1 30 ? -11.637 -1.789 4.479 1 71.06 30 ALA B O 1
ATOM 1274 N N . ALA B 1 31 ? -13.826 -2.186 3.924 1 84.77 31 ALA B N 1
ATOM 1275 C CA . ALA B 1 31 ? -13.732 -3.638 4.056 1 84.77 31 ALA B CA 1
ATOM 1276 C C . ALA B 1 31 ? -12.931 -4.242 2.907 1 84.77 31 ALA B C 1
ATOM 1278 O O . ALA B 1 31 ? -12.942 -3.717 1.791 1 84.77 31 ALA B O 1
ATOM 1279 N N . LEU B 1 32 ? -12.147 -5.268 3.21 1 93.12 32 LEU B N 1
ATOM 1280 C CA . LEU B 1 32 ? -11.45 -6.055 2.199 1 93.12 32 LEU B CA 1
ATOM 1281 C C . LEU B 1 32 ? -12.442 -6.785 1.299 1 93.12 32 LEU B C 1
ATOM 1283 O O . LEU B 1 32 ? -13.555 -7.103 1.725 1 93.12 32 LEU B O 1
ATOM 1287 N N . PRO B 1 33 ? -12.064 -7.043 0.009 1 96.18 33 PRO B N 1
ATOM 1288 C CA . PRO B 1 33 ? -12.873 -7.951 -0.808 1 96.18 33 PRO B CA 1
ATOM 1289 C C . PRO B 1 33 ? -13.03 -9.332 -0.176 1 96.18 33 PRO B C 1
ATOM 1291 O O . PRO B 1 33 ? -12.359 -9.643 0.811 1 96.18 33 PRO B O 1
ATOM 1294 N N . ALA B 1 34 ? -13.957 -10.147 -0.722 1 96.55 34 ALA B N 1
ATOM 1295 C CA . ALA B 1 34 ? -14.216 -11.485 -0.197 1 96.55 34 ALA B CA 1
ATOM 1296 C C . ALA B 1 34 ? -12.96 -12.35 -0.255 1 96.55 34 ALA B C 1
ATOM 1298 O O . ALA B 1 34 ? -12.25 -12.358 -1.263 1 96.55 34 ALA B O 1
ATOM 1299 N N . VAL B 1 35 ? -12.739 -13.037 0.814 1 97.66 35 VAL B N 1
ATOM 1300 C CA . VAL B 1 35 ? -11.664 -14.022 0.87 1 97.66 35 VAL B CA 1
ATOM 1301 C C . VAL B 1 35 ? -12.025 -15.23 0.008 1 97.66 35 VAL B C 1
ATOM 1303 O O . VAL B 1 35 ? -13.145 -15.741 0.082 1 97.66 35 VAL B O 1
ATOM 1306 N N . GLN B 1 36 ? -11.144 -15.652 -0.824 1 98.33 36 GLN B N 1
ATOM 1307 C CA . GLN B 1 36 ? -11.312 -16.818 -1.686 1 98.33 36 GLN B CA 1
ATOM 1308 C C . GLN B 1 36 ? -10.428 -17.973 -1.227 1 98.33 36 GLN B C 1
ATOM 1310 O O . GLN B 1 36 ? -9.412 -17.759 -0.562 1 98.33 36 GLN B O 1
ATOM 1315 N N . HIS B 1 37 ? -10.908 -19.172 -1.622 1 97.68 37 HIS B N 1
ATOM 1316 C CA . HIS B 1 37 ? -10.154 -20.375 -1.288 1 97.68 37 HIS B CA 1
ATOM 1317 C C . HIS B 1 37 ? -9.928 -21.244 -2.52 1 97.68 37 HIS B C 1
ATOM 1319 O O . HIS B 1 37 ? -10.825 -21.393 -3.353 1 97.68 37 HIS B O 1
ATOM 1325 N N . GLN B 1 38 ? -8.789 -21.694 -2.664 1 97.29 38 GLN B N 1
ATOM 1326 C CA . GLN B 1 38 ? -8.447 -22.76 -3.6 1 97.29 38 GLN B CA 1
ATOM 1327 C C . GLN B 1 38 ? -7.611 -23.84 -2.921 1 97.29 38 GLN B C 1
ATOM 1329 O O . GLN B 1 38 ? -6.424 -23.638 -2.656 1 97.29 38 GLN B O 1
ATOM 1334 N N . GLY B 1 39 ? -8.34 -24.959 -2.625 1 94.89 39 GLY B N 1
ATOM 1335 C CA . GLY B 1 39 ? -7.679 -25.918 -1.754 1 94.89 39 GLY B CA 1
ATOM 1336 C C . GLY B 1 39 ? -7.36 -25.357 -0.381 1 94.89 39 GLY B C 1
ATOM 1337 O O . GLY B 1 39 ? -8.229 -24.78 0.277 1 94.89 39 GLY B O 1
ATOM 1338 N N . SER B 1 40 ? -6.145 -25.426 -0.041 1 94.86 40 SER B N 1
ATOM 1339 C CA . SER B 1 40 ? -5.726 -24.962 1.277 1 94.86 40 SER B CA 1
ATOM 1340 C C . SER B 1 40 ? -5.273 -23.506 1.233 1 94.86 40 SER B C 1
ATOM 1342 O O . SER B 1 40 ? -4.926 -22.927 2.265 1 94.86 40 SER B O 1
ATOM 1344 N N . VAL B 1 41 ? -5.352 -22.93 0.029 1 98.2 41 VAL B N 1
ATOM 1345 C CA . VAL B 1 41 ? -4.824 -21.576 -0.105 1 98.2 41 VAL B CA 1
ATOM 1346 C C . VAL B 1 41 ? -5.964 -20.565 -0.004 1 98.2 41 VAL B C 1
ATOM 1348 O O . VAL B 1 41 ? -6.973 -20.685 -0.703 1 98.2 41 VAL B O 1
ATOM 1351 N N . GLU B 1 42 ? -5.774 -19.734 0.904 1 98.31 42 GLU B N 1
ATOM 1352 C CA . GLU B 1 42 ? -6.65 -18.574 1.045 1 98.31 42 GLU B CA 1
ATOM 1353 C C . GLU B 1 42 ? -6.039 -17.339 0.389 1 98.31 42 GLU B C 1
ATOM 1355 O O . GLU B 1 42 ? -4.836 -17.098 0.505 1 98.31 42 GLU B O 1
ATOM 1360 N N . TYR B 1 43 ? -6.866 -16.597 -0.279 1 98.81 43 TYR B N 1
ATOM 1361 C CA . TYR B 1 43 ? -6.339 -15.366 -0.856 1 98.81 43 TYR B CA 1
ATOM 1362 C C . TYR B 1 43 ? -7.434 -14.313 -0.986 1 98.81 43 TYR B C 1
ATOM 1364 O O . TYR B 1 43 ? -8.623 -14.637 -0.944 1 98.81 43 TYR B O 1
ATOM 1372 N N . VAL B 1 44 ? -7.001 -13.066 -1.087 1 98.65 44 VAL B N 1
ATOM 1373 C CA . VAL B 1 44 ? -7.846 -11.913 -1.384 1 98.65 44 VAL B CA 1
ATOM 1374 C C . VAL B 1 44 ? -7.238 -11.108 -2.53 1 98.65 44 VAL B C 1
ATOM 1376 O O . VAL B 1 44 ? -6.018 -10.945 -2.603 1 98.65 44 VAL B O 1
ATOM 1379 N N . SER B 1 45 ? -8.096 -10.629 -3.386 1 98.48 45 SER B N 1
ATOM 1380 C CA . SER B 1 45 ? -7.634 -9.791 -4.488 1 98.48 45 SER B CA 1
ATOM 1381 C C . SER B 1 45 ? -8.572 -8.611 -4.717 1 98.48 45 SER B C 1
ATOM 1383 O O . SER B 1 45 ? -9.793 -8.757 -4.633 1 98.48 45 SER B O 1
ATOM 1385 N N . GLY B 1 46 ? -8.062 -7.54 -4.892 1 97.59 46 GLY B N 1
ATOM 1386 C CA . GLY B 1 46 ? -8.822 -6.321 -5.116 1 97.59 46 GLY B CA 1
ATOM 1387 C C . GLY B 1 46 ? -7.965 -5.07 -5.09 1 97.59 46 GLY B C 1
ATOM 1388 O O . GLY B 1 46 ? -6.794 -5.105 -5.473 1 97.59 46 GLY B O 1
ATOM 1389 N N . GLY B 1 47 ? -8.652 -3.991 -4.663 1 94.65 47 GLY B N 1
ATOM 1390 C CA . GLY B 1 47 ? -7.936 -2.729 -4.566 1 94.65 47 GLY B CA 1
ATOM 1391 C C . GLY B 1 47 ? -8.336 -1.732 -5.638 1 94.65 47 GLY B C 1
ATOM 1392 O O . GLY B 1 47 ? -7.535 -0.884 -6.035 1 94.65 47 GLY B O 1
ATOM 1393 N N . ILE B 1 48 ? -9.546 -2.046 -6.145 1 91.59 48 ILE B N 1
ATOM 1394 C CA . ILE B 1 48 ? -10.123 -1.056 -7.048 1 91.59 48 ILE B CA 1
ATOM 1395 C C . ILE B 1 48 ? -10.736 0.084 -6.238 1 91.59 48 ILE B C 1
ATOM 1397 O O . ILE B 1 48 ? -11.496 -0.153 -5.296 1 91.59 48 ILE B O 1
ATOM 1401 N N . GLY B 1 49 ? -10.313 1.292 -6.565 1 87.87 49 GLY B N 1
ATOM 1402 C CA . GLY B 1 49 ? -10.725 2.438 -5.771 1 87.87 49 GLY B CA 1
ATOM 1403 C C . GLY B 1 49 ? -9.794 2.725 -4.608 1 87.87 49 GLY B C 1
ATOM 1404 O O . GLY B 1 49 ? -9.108 1.825 -4.119 1 87.87 49 GLY B O 1
ATOM 1405 N N . LEU B 1 50 ? -9.814 3.899 -4.131 1 89.96 50 LEU B N 1
ATOM 1406 C CA . LEU B 1 50 ? -8.871 4.35 -3.114 1 89.96 50 LEU B CA 1
ATOM 1407 C C . LEU B 1 50 ? -9.125 3.646 -1.786 1 89.96 50 LEU B C 1
ATOM 1409 O O . LEU B 1 50 ? -8.191 3.148 -1.153 1 89.96 50 LEU B O 1
ATOM 1413 N N . ASP B 1 51 ? -10.377 3.524 -1.376 1 91.03 51 ASP B N 1
ATOM 1414 C CA . ASP B 1 51 ? -10.713 2.912 -0.094 1 91.03 51 ASP B CA 1
ATOM 1415 C C . ASP B 1 51 ? -10.289 1.445 -0.058 1 91.03 51 ASP B C 1
ATOM 1417 O O . ASP B 1 51 ? -9.669 0.996 0.909 1 91.03 51 ASP B O 1
ATOM 1421 N N . GLU B 1 52 ? -10.614 0.774 -1.13 1 93.19 52 GLU B N 1
ATOM 1422 C CA . GLU B 1 52 ? -10.278 -0.646 -1.177 1 93.19 52 GLU B CA 1
ATOM 1423 C C . GLU B 1 52 ? -8.769 -0.853 -1.275 1 93.19 52 GLU B C 1
ATOM 1425 O O . GLU B 1 52 ? -8.219 -1.757 -0.642 1 93.19 52 GLU B O 1
ATOM 1430 N N . SER B 1 53 ? -8.137 -0.004 -2.051 1 93.51 53 SER B N 1
ATOM 1431 C CA . SER B 1 53 ? -6.687 -0.107 -2.176 1 93.51 53 SER B CA 1
ATOM 1432 C C . SER B 1 53 ? -6 0.1 -0.83 1 93.51 53 SER B C 1
ATOM 1434 O O . SER B 1 53 ? -5.071 -0.632 -0.483 1 93.51 53 SER B O 1
ATOM 1436 N N . GLU B 1 54 ? -6.419 1.079 -0.125 1 93 54 GLU B N 1
ATOM 1437 C CA . GLU B 1 54 ? -5.828 1.351 1.181 1 93 54 GLU B CA 1
ATOM 1438 C C . GLU B 1 54 ? -6.102 0.213 2.159 1 93 54 GLU B C 1
ATOM 1440 O O . GLU B 1 54 ? -5.251 -0.12 2.987 1 93 54 GLU B O 1
ATOM 1445 N N . ALA B 1 55 ? -7.284 -0.383 2.071 1 95.02 55 ALA B N 1
ATOM 1446 C CA . ALA B 1 55 ? -7.595 -1.539 2.906 1 95.02 55 ALA B CA 1
ATOM 1447 C C . ALA B 1 55 ? -6.679 -2.715 2.58 1 95.02 55 ALA B C 1
ATOM 1449 O O . ALA B 1 55 ? -6.188 -3.396 3.483 1 95.02 55 ALA B O 1
ATOM 1450 N N . MET B 1 56 ? -6.535 -2.915 1.31 1 96.93 56 MET B N 1
ATOM 1451 C CA . MET B 1 56 ? -5.658 -4 0.878 1 96.93 56 MET B CA 1
ATOM 1452 C C . MET B 1 56 ? -4.238 -3.79 1.394 1 96.93 56 MET B C 1
ATOM 1454 O O . MET B 1 56 ? -3.603 -4.729 1.877 1 96.93 56 MET B O 1
ATOM 1458 N N . LYS B 1 57 ? -3.735 -2.602 1.325 1 94.87 57 LYS B N 1
ATOM 1459 C CA . LYS B 1 57 ? -2.38 -2.269 1.757 1 94.87 57 LYS B CA 1
ATOM 1460 C C . LYS B 1 57 ? -2.226 -2.443 3.265 1 94.87 57 LYS B C 1
ATOM 1462 O O . LYS B 1 57 ? -1.217 -2.973 3.734 1 94.87 57 LYS B O 1
ATOM 1467 N N . ALA B 1 58 ? 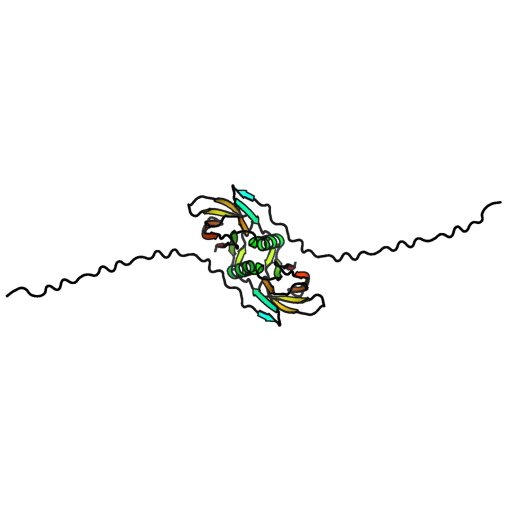-3.179 -2.062 3.991 1 93.34 58 ALA B N 1
ATOM 1468 C CA . ALA B 1 58 ? -3.156 -2.217 5.443 1 93.34 58 ALA B CA 1
ATOM 1469 C C . ALA B 1 58 ? -3.157 -3.692 5.837 1 93.34 58 ALA B C 1
ATOM 1471 O O . ALA B 1 58 ? -2.527 -4.077 6.824 1 93.34 58 ALA B O 1
ATOM 1472 N N . ALA B 1 59 ? -3.792 -4.431 5.039 1 96.04 59 ALA B N 1
ATOM 1473 C CA . ALA B 1 59 ? -3.959 -5.843 5.377 1 96.04 59 ALA B CA 1
ATOM 1474 C C . ALA B 1 59 ? -2.734 -6.654 4.966 1 96.04 59 ALA B C 1
ATOM 1476 O O . ALA B 1 59 ? -2.566 -7.797 5.396 1 96.04 59 ALA B O 1
ATOM 1477 N N . ALA B 1 60 ? -1.952 -6.119 4.108 1 96.69 60 ALA B N 1
ATOM 1478 C CA . ALA B 1 60 ? -0.841 -6.855 3.512 1 96.69 60 ALA B CA 1
ATOM 1479 C C . ALA B 1 60 ? 0.064 -7.448 4.588 1 96.69 60 ALA B C 1
ATOM 1481 O O . ALA B 1 60 ? 0.556 -8.57 4.446 1 96.69 60 ALA B O 1
ATOM 1482 N N . LYS B 1 61 ? 0.234 -6.772 5.689 1 93.04 61 LYS B N 1
ATOM 1483 C CA . LYS B 1 61 ? 1.138 -7.207 6.749 1 93.04 61 LYS B CA 1
ATOM 1484 C C . LYS B 1 61 ? 0.66 -8.513 7.378 1 93.04 61 LYS B C 1
ATOM 1486 O O . LYS B 1 61 ? 1.428 -9.199 8.056 1 93.04 61 LYS B O 1
ATOM 1491 N N . ASP B 1 62 ? -0.577 -8.845 7.204 1 94.83 62 ASP B N 1
ATOM 1492 C CA . ASP B 1 62 ? -1.175 -10.016 7.838 1 94.83 62 ASP B CA 1
ATOM 1493 C C . ASP B 1 62 ? -1.097 -11.236 6.922 1 94.83 62 ASP B C 1
ATOM 1495 O O . ASP B 1 62 ? -1.586 -12.313 7.27 1 94.83 62 ASP B O 1
ATOM 1499 N N . TYR B 1 63 ? -0.59 -11.094 5.761 1 97.26 63 TYR B N 1
ATOM 1500 C CA . TYR B 1 63 ? -0.461 -12.175 4.791 1 97.26 63 TYR B CA 1
ATOM 1501 C C . TYR B 1 63 ? 1.005 -12.463 4.488 1 97.26 63 TYR B C 1
ATOM 1503 O O . TYR B 1 63 ? 1.801 -11.539 4.308 1 97.26 63 TYR B O 1
ATOM 1511 N N . PRO B 1 64 ? 1.337 -13.698 4.382 1 98.19 64 PRO B N 1
ATOM 1512 C CA . PRO B 1 64 ? 2.739 -14.05 4.144 1 98.19 64 PRO B CA 1
ATOM 1513 C C . PRO B 1 64 ? 3.215 -13.664 2.745 1 98.19 64 PRO B C 1
ATOM 1515 O O . PRO B 1 64 ? 4.421 -13.566 2.505 1 98.19 64 PRO B O 1
ATOM 1518 N N . LEU B 1 65 ? 2.288 -13.48 1.727 1 98.65 65 LEU B N 1
ATOM 1519 C CA . LEU B 1 65 ? 2.657 -13.074 0.375 1 98.65 65 LEU B CA 1
ATOM 1520 C C . LEU B 1 65 ? 1.735 -11.97 -0.131 1 98.65 65 LEU B C 1
ATOM 1522 O O . LEU B 1 65 ? 0.511 -12.112 -0.096 1 98.65 65 LEU B O 1
ATOM 1526 N N . SER B 1 66 ? 2.321 -10.904 -0.56 1 98.51 66 SER B N 1
ATOM 1527 C CA . SER B 1 66 ? 1.621 -9.79 -1.191 1 98.51 66 SER B CA 1
ATOM 1528 C C . SER B 1 66 ? 2.109 -9.567 -2.618 1 98.51 66 SER B C 1
ATOM 1530 O O . SER B 1 66 ? 3.308 -9.394 -2.85 1 98.51 66 SER B O 1
ATOM 1532 N N . LEU B 1 67 ? 1.27 -9.595 -3.544 1 98.66 67 LEU B N 1
ATOM 1533 C CA . LEU B 1 67 ? 1.559 -9.347 -4.952 1 98.66 67 LEU B CA 1
ATOM 1534 C C . LEU B 1 67 ? 0.966 -8.015 -5.402 1 98.66 67 LEU B C 1
ATOM 1536 O O . LEU B 1 67 ? -0.15 -7.665 -5.013 1 98.66 67 LEU B O 1
ATOM 1540 N N . THR B 1 68 ? 1.731 -7.311 -6.195 1 98.21 68 THR B N 1
ATOM 1541 C CA . THR B 1 68 ? 1.266 -6.066 -6.795 1 98.21 68 THR B CA 1
ATOM 1542 C C . THR B 1 68 ? 1.475 -6.083 -8.306 1 98.21 68 THR B C 1
ATOM 1544 O O . THR B 1 68 ? 2.522 -6.518 -8.789 1 98.21 68 THR B O 1
ATOM 1547 N N . PHE B 1 69 ? 0.504 -5.571 -9.009 1 97.78 69 PHE B N 1
ATOM 1548 C CA . PHE B 1 69 ? 0.524 -5.58 -10.467 1 97.78 69 PHE B CA 1
ATOM 1549 C C . PHE B 1 69 ? 0.422 -4.163 -11.019 1 97.78 69 PHE B C 1
ATOM 1551 O O . PHE B 1 69 ? -0.421 -3.379 -10.579 1 97.78 69 PHE B O 1
ATOM 1558 N N . ALA B 1 70 ? 1.324 -3.871 -11.977 1 96.03 70 ALA B N 1
ATOM 1559 C CA . ALA B 1 70 ? 1.328 -2.563 -12.626 1 96.03 70 ALA B CA 1
ATOM 1560 C C . ALA B 1 70 ? 1.786 -2.673 -14.078 1 96.03 70 ALA B C 1
ATOM 1562 O O . ALA B 1 70 ? 2.407 -3.665 -14.466 1 96.03 70 ALA B O 1
ATOM 1563 N N . ALA B 1 71 ? 1.353 -1.71 -14.79 1 94.63 71 ALA B N 1
ATOM 1564 C CA . ALA B 1 71 ? 1.823 -1.574 -16.166 1 94.63 71 ALA B CA 1
ATOM 1565 C C . ALA B 1 71 ? 2.23 -0.134 -16.466 1 94.63 71 ALA B C 1
ATOM 1567 O O . ALA B 1 71 ? 1.614 0.809 -15.965 1 94.63 71 ALA B O 1
ATOM 1568 N N . GLN B 1 72 ? 3.291 -0.012 -17.196 1 88 72 GLN B N 1
ATOM 1569 C CA . GLN B 1 72 ? 3.723 1.32 -17.605 1 88 72 GLN B CA 1
ATOM 1570 C C . GLN B 1 72 ? 2.806 1.889 -18.684 1 88 72 GLN B C 1
ATOM 1572 O O . GLN B 1 72 ? 2.498 1.21 -19.665 1 88 72 GLN B O 1
ATOM 1577 N N . ARG B 1 73 ? 2.311 2.958 -18.229 1 77.23 73 ARG B N 1
ATOM 1578 C CA . ARG B 1 73 ? 1.57 3.743 -19.212 1 77.23 73 ARG B CA 1
ATOM 1579 C C . ARG B 1 73 ? 2.119 5.162 -19.305 1 77.23 73 ARG B C 1
ATOM 1581 O O . ARG B 1 73 ? 2.112 5.902 -18.319 1 77.23 73 ARG B O 1
ATOM 1588 N N . ASP B 1 74 ? 2.601 5.438 -20.538 1 72.83 74 ASP B N 1
ATOM 1589 C CA . ASP B 1 74 ? 3.12 6.78 -20.782 1 72.83 74 ASP B CA 1
ATOM 1590 C C . ASP B 1 74 ? 4.192 7.149 -19.758 1 72.83 74 ASP B C 1
ATOM 1592 O O . ASP B 1 74 ? 4.174 8.248 -19.201 1 72.83 74 ASP B O 1
ATOM 1596 N N . GLY B 1 75 ? 4.957 6.211 -19.432 1 69.99 75 GLY B N 1
ATOM 1597 C CA . GLY B 1 75 ? 6.092 6.482 -18.565 1 69.99 75 GLY B CA 1
ATOM 1598 C C . GLY B 1 75 ? 5.749 6.402 -17.089 1 69.99 75 GLY B C 1
ATOM 1599 O O . GLY B 1 75 ? 6.617 6.588 -16.234 1 69.99 75 GLY B O 1
ATOM 1600 N N . LYS B 1 76 ? 4.506 6.259 -16.73 1 71.45 76 LYS B N 1
ATOM 1601 C CA . LYS B 1 76 ? 4.087 6.149 -15.335 1 71.45 76 LYS B CA 1
ATOM 1602 C C . LYS B 1 76 ? 3.524 4.762 -15.039 1 71.45 76 LYS B C 1
ATOM 1604 O O . LYS B 1 76 ? 3.001 4.094 -15.934 1 71.45 76 LYS B O 1
ATOM 1609 N N . ALA B 1 77 ? 3.68 4.305 -13.963 1 77.86 77 ALA B N 1
ATOM 1610 C CA . ALA B 1 77 ? 3.124 3.011 -13.579 1 77.86 77 ALA B CA 1
ATOM 1611 C C . ALA B 1 77 ? 1.645 3.134 -13.222 1 77.86 77 ALA B C 1
ATOM 1613 O O . ALA B 1 77 ? 1.264 3.981 -12.412 1 77.86 77 ALA B O 1
ATOM 1614 N N . ASP B 1 78 ? 0.861 2.421 -14.029 1 87.11 78 ASP B N 1
ATOM 1615 C CA . ASP B 1 78 ? -0.555 2.261 -13.715 1 87.11 78 ASP B CA 1
ATOM 1616 C C . ASP B 1 78 ? -0.825 0.904 -13.069 1 87.11 78 ASP B C 1
ATOM 1618 O O . ASP B 1 78 ? -0.441 -0.135 -13.611 1 87.11 78 ASP B O 1
ATOM 1622 N N . TYR B 1 79 ? -1.424 0.943 -11.889 1 91.63 79 TYR B N 1
ATOM 1623 C CA . TYR B 1 79 ? -1.835 -0.313 -11.273 1 91.63 79 TYR B CA 1
ATOM 1624 C C . TYR B 1 79 ? -2.918 -0.997 -12.099 1 91.63 79 TYR B C 1
ATOM 1626 O O . TYR B 1 79 ? -3.823 -0.337 -12.615 1 91.63 79 TYR B O 1
ATOM 1634 N N . VAL B 1 80 ? -2.785 -2.321 -12.28 1 94.91 80 VAL B N 1
ATOM 1635 C CA . VAL B 1 80 ? -3.667 -3.012 -13.215 1 94.91 80 VAL B CA 1
ATOM 1636 C C . VAL B 1 80 ? -4.358 -4.176 -12.509 1 94.91 80 VAL B C 1
ATOM 1638 O O . VAL B 1 80 ? -3.876 -4.664 -11.484 1 94.91 80 VAL B O 1
ATOM 1641 N N . ALA B 1 81 ? -5.449 -4.602 -13.104 1 96.46 81 ALA B N 1
ATOM 1642 C CA . ALA B 1 81 ? -6.209 -5.786 -12.712 1 96.46 81 ALA B CA 1
ATOM 1643 C C . ALA B 1 81 ? -6.178 -6.846 -13.808 1 96.46 81 ALA B C 1
ATOM 1645 O O . ALA B 1 81 ? -5.392 -6.747 -14.754 1 96.46 81 ALA B O 1
ATOM 1646 N N . ASN B 1 82 ? -6.961 -7.919 -13.564 1 98.05 82 ASN B N 1
ATOM 1647 C CA . ASN B 1 82 ? -7.138 -9.004 -14.523 1 98.05 82 ASN B CA 1
ATOM 1648 C C . ASN B 1 82 ? -5.801 -9.615 -14.931 1 98.05 82 ASN B C 1
ATOM 1650 O O . ASN B 1 82 ? -5.564 -9.867 -16.113 1 98.05 82 ASN B O 1
ATOM 1654 N N . VAL B 1 83 ? -4.989 -9.791 -13.985 1 98.78 83 VAL B N 1
ATOM 1655 C CA . VAL B 1 83 ? -3.721 -10.491 -14.164 1 98.78 83 VAL B CA 1
ATOM 1656 C C . VAL B 1 83 ? -3.9 -11.974 -13.846 1 98.78 83 VAL B C 1
ATOM 1658 O O . VAL B 1 83 ? -4.397 -12.33 -12.775 1 98.78 83 VAL B O 1
ATOM 1661 N N . ALA B 1 84 ? -3.525 -12.869 -14.739 1 98.95 84 ALA B N 1
ATOM 1662 C CA . ALA B 1 84 ? -3.527 -14.303 -14.458 1 98.95 84 ALA B CA 1
ATOM 1663 C C . ALA B 1 84 ? -2.331 -14.694 -13.595 1 98.95 84 ALA B C 1
ATOM 1665 O O . ALA B 1 84 ? -1.183 -14.412 -13.948 1 98.95 84 ALA B O 1
ATOM 1666 N N . VAL B 1 85 ? -2.592 -15.365 -12.479 1 98.95 85 VAL B N 1
ATOM 1667 C CA . VAL B 1 85 ? -1.547 -15.704 -11.519 1 98.95 85 VAL B CA 1
ATOM 1668 C C . VAL B 1 85 ? -1.499 -17.217 -11.32 1 98.95 85 VAL B C 1
ATOM 1670 O O . VAL B 1 85 ? -2.533 -17.854 -11.103 1 98.95 85 VAL B O 1
ATOM 1673 N N . VAL B 1 86 ? -0.35 -17.754 -11.451 1 98.95 86 VAL B N 1
ATOM 1674 C CA . VAL B 1 86 ? -0.089 -19.147 -11.104 1 98.95 86 VAL B CA 1
ATOM 1675 C C . VAL B 1 86 ? 1.058 -19.224 -10.099 1 98.95 86 VAL B C 1
ATOM 1677 O O . VAL B 1 86 ? 2.13 -18.658 -10.326 1 98.95 86 VAL B O 1
ATOM 1680 N N . ILE B 1 87 ? 0.81 -19.894 -9.018 1 98.9 87 ILE B N 1
ATOM 1681 C CA . ILE B 1 87 ? 1.853 -20.091 -8.017 1 98.9 87 ILE B CA 1
ATOM 1682 C C . ILE B 1 87 ? 2.175 -21.578 -7.893 1 98.9 87 ILE B C 1
ATOM 1684 O O . ILE B 1 87 ? 1.276 -22.4 -7.697 1 98.9 87 ILE B O 1
ATOM 1688 N N . LYS B 1 88 ? 3.452 -21.869 -8.005 1 98.85 88 LYS B N 1
ATOM 1689 C CA . LYS B 1 88 ? 3.946 -23.23 -7.816 1 98.85 88 LYS B CA 1
ATOM 1690 C C . LYS B 1 88 ? 4.919 -23.303 -6.642 1 98.85 88 LYS B C 1
ATOM 1692 O O . LYS B 1 88 ? 5.72 -22.39 -6.435 1 98.85 88 LYS B O 1
ATOM 1697 N N . ASP B 1 89 ? 4.864 -24.413 -5.919 1 98.25 89 ASP B N 1
ATOM 1698 C CA . ASP B 1 89 ? 5.788 -24.58 -4.801 1 98.25 89 ASP B CA 1
ATOM 1699 C C . ASP B 1 89 ? 7.147 -25.083 -5.283 1 98.25 89 ASP B C 1
ATOM 1701 O O . ASP B 1 89 ? 7.38 -25.199 -6.488 1 98.25 89 ASP B O 1
ATOM 1705 N N . GLY B 1 90 ? 8.06 -25.301 -4.371 1 97.11 90 GLY B N 1
ATOM 1706 C CA . GLY B 1 90 ? 9.434 -25.676 -4.666 1 97.11 90 GLY B CA 1
ATOM 1707 C C . GLY B 1 90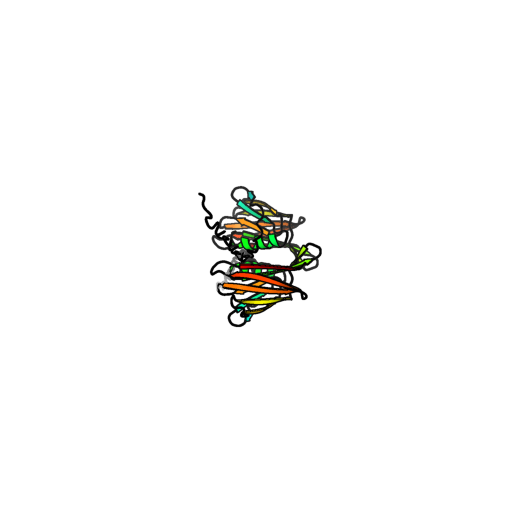 ? 9.547 -26.995 -5.405 1 97.11 90 GLY B C 1
ATOM 1708 O O . GLY B 1 90 ? 10.592 -27.302 -5.983 1 97.11 90 GLY B O 1
ATOM 1709 N N . HIS B 1 91 ? 8.521 -27.764 -5.489 1 97.38 91 HIS B N 1
ATOM 1710 C CA . HIS B 1 91 ? 8.509 -29.05 -6.177 1 97.38 91 HIS B CA 1
ATOM 1711 C C . HIS B 1 91 ? 7.81 -28.945 -7.528 1 97.38 91 HIS B C 1
ATOM 1713 O O . HIS B 1 91 ? 7.658 -29.946 -8.232 1 97.38 91 HIS B O 1
ATOM 1719 N N . GLY B 1 92 ? 7.302 -27.731 -7.795 1 97.44 92 GLY B N 1
ATOM 1720 C CA . GLY B 1 92 ? 6.66 -27.519 -9.083 1 97.44 92 GLY B CA 1
ATOM 1721 C C . GLY B 1 92 ? 5.161 -27.745 -9.047 1 97.44 92 GLY B C 1
ATOM 1722 O O . GLY B 1 92 ? 4.483 -27.611 -10.068 1 97.44 92 GLY B O 1
ATOM 1723 N N . LYS B 1 93 ? 4.599 -28.038 -7.867 1 98.04 93 LYS B N 1
ATOM 1724 C CA . LYS B 1 93 ? 3.158 -28.232 -7.733 1 98.04 93 LYS B CA 1
ATOM 1725 C C . LYS B 1 93 ? 2.42 -26.896 -7.737 1 98.04 93 LYS B C 1
ATOM 1727 O O . LYS B 1 93 ? 2.779 -25.981 -6.993 1 98.04 93 LYS B O 1
ATOM 1732 N N . GLN B 1 94 ? 1.376 -26.827 -8.558 1 98.58 94 GLN B N 1
ATOM 1733 C CA . GLN B 1 94 ? 0.533 -25.637 -8.58 1 98.58 94 GLN B CA 1
ATOM 1734 C C . GLN B 1 94 ? -0.314 -25.539 -7.315 1 98.58 94 GLN B C 1
ATOM 1736 O O . GLN B 1 94 ? -1.096 -26.443 -7.014 1 98.58 94 GLN B O 1
ATOM 1741 N N . VAL B 1 95 ? -0.151 -24.427 -6.595 1 98.69 95 VAL B N 1
ATOM 1742 C CA . VAL B 1 95 ? -0.896 -24.303 -5.346 1 98.69 95 VAL B CA 1
ATOM 1743 C C . VAL B 1 95 ? -1.985 -23.243 -5.497 1 98.69 95 VAL B C 1
ATOM 1745 O O . VAL B 1 95 ? -2.91 -23.175 -4.685 1 98.69 95 VAL B O 1
ATOM 1748 N N . LEU B 1 96 ? -1.882 -22.439 -6.573 1 98.81 96 LEU B N 1
ATOM 1749 C CA . LEU B 1 96 ? -2.903 -21.44 -6.869 1 98.81 96 LEU B CA 1
ATOM 1750 C C . LEU B 1 96 ? -2.911 -21.096 -8.355 1 98.81 96 LEU B C 1
ATOM 1752 O O . LEU B 1 96 ? -1.852 -20.942 -8.967 1 98.81 96 LEU B O 1
ATOM 1756 N N . GLN B 1 97 ? -4.003 -20.971 -8.96 1 98.85 97 GLN B N 1
ATOM 1757 C CA . GLN B 1 97 ? -4.295 -20.384 -10.264 1 98.85 97 GLN B CA 1
ATOM 1758 C C . GLN B 1 97 ? -5.509 -19.462 -10.192 1 98.85 97 GLN B C 1
ATOM 1760 O O . GLN B 1 97 ? -6.632 -19.921 -9.971 1 98.85 97 GLN B O 1
ATOM 1765 N N . ALA B 1 98 ? -5.288 -18.225 -10.339 1 98.7 98 ALA B N 1
ATOM 1766 C CA . ALA B 1 98 ? -6.365 -17.257 -10.142 1 98.7 98 ALA B CA 1
ATOM 1767 C C . ALA B 1 98 ? -6.16 -16.023 -11.016 1 98.7 98 ALA B C 1
ATOM 1769 O O . ALA B 1 98 ? -5.051 -15.77 -11.493 1 98.7 98 ALA B O 1
ATOM 1770 N N . GLU B 1 99 ? -7.237 -15.279 -11.229 1 98.64 99 GLU B N 1
ATOM 1771 C CA . GLU B 1 99 ? -7.179 -13.964 -11.862 1 98.64 99 GLU B CA 1
ATOM 1772 C C . GLU B 1 99 ? -7.371 -12.85 -10.837 1 98.64 99 GLU B C 1
ATOM 1774 O O . GLU B 1 99 ? -8.298 -12.899 -10.026 1 98.64 99 GLU B O 1
ATOM 1779 N N . SER B 1 100 ? -6.521 -11.946 -10.896 1 98.46 100 SER B N 1
ATOM 1780 C CA . SER B 1 100 ? -6.623 -10.859 -9.928 1 98.46 100 SER B CA 1
ATOM 1781 C C . SER B 1 100 ? -7.83 -9.973 -10.217 1 98.46 100 SER B C 1
ATOM 1783 O O . SER B 1 100 ? -8.118 -9.665 -11.376 1 98.46 100 SER B O 1
ATOM 1785 N N . GLN B 1 101 ? -8.511 -9.476 -9.205 1 97.2 101 GLN B N 1
ATOM 1786 C CA . GLN B 1 101 ? -9.656 -8.583 -9.349 1 97.2 101 GLN B CA 1
ATOM 1787 C C . GLN B 1 101 ? -9.229 -7.121 -9.25 1 97.2 101 GLN B C 1
ATOM 1789 O O . GLN B 1 101 ? -10.054 -6.217 -9.398 1 97.2 101 GLN B O 1
ATOM 1794 N N . GLY B 1 102 ? -8.005 -6.846 -9.009 1 96.74 102 GLY B N 1
ATOM 1795 C CA . GLY B 1 102 ? -7.354 -5.552 -8.883 1 96.74 102 GLY B CA 1
ATOM 1796 C C . GLY B 1 102 ? -5.84 -5.646 -8.843 1 96.74 102 GLY B C 1
ATOM 1797 O O . GLY B 1 102 ? -5.27 -6.691 -9.165 1 96.74 102 GLY B O 1
ATOM 1798 N N . PRO B 1 103 ? -5.232 -4.549 -8.427 1 96.81 103 PRO B N 1
ATOM 1799 C CA . PRO B 1 103 ? -3.769 -4.529 -8.494 1 96.81 103 PRO B CA 1
ATOM 1800 C C . PRO B 1 103 ? -3.114 -5.267 -7.328 1 96.81 103 PRO B C 1
ATOM 1802 O O . PRO B 1 103 ? -1.907 -5.521 -7.353 1 96.81 103 PRO B O 1
ATOM 1805 N N . TYR B 1 104 ? -3.882 -5.576 -6.284 1 98.25 104 TYR B N 1
ATOM 1806 C CA . TYR B 1 104 ? -3.307 -6.226 -5.111 1 98.25 104 TYR B CA 1
ATOM 1807 C C . TYR B 1 104 ? -3.885 -7.624 -4.924 1 98.25 104 TYR B C 1
ATOM 1809 O O . TYR B 1 104 ? -5.085 -7.838 -5.117 1 98.25 104 TYR B O 1
ATOM 1817 N N . MET B 1 105 ? -3.045 -8.521 -4.565 1 98.78 105 MET B N 1
ATOM 1818 C CA . MET B 1 105 ? -3.411 -9.882 -4.184 1 98.78 105 MET B CA 1
ATOM 1819 C C . MET B 1 105 ? -2.62 -10.336 -2.961 1 98.78 105 MET B C 1
ATOM 1821 O O . MET B 1 105 ? -1.389 -10.276 -2.955 1 98.78 105 MET B O 1
ATOM 1825 N N . LEU B 1 106 ? -3.294 -10.736 -1.93 1 98.83 106 LEU B N 1
ATOM 1826 C CA . LEU B 1 106 ? -2.723 -11.252 -0.691 1 98.83 106 LEU B CA 1
ATOM 1827 C C . LEU B 1 106 ? -2.984 -12.749 -0.554 1 98.83 106 LEU B C 1
ATOM 1829 O O . LEU B 1 106 ? -4.124 -13.199 -0.69 1 98.83 106 LEU B O 1
ATOM 1833 N N . VAL B 1 107 ? -1.988 -13.489 -0.317 1 98.9 107 VAL B N 1
ATOM 1834 C CA . VAL B 1 107 ? -2.088 -14.944 -0.359 1 98.9 107 VAL B CA 1
ATOM 1835 C C . VAL B 1 107 ? -1.516 -15.539 0.925 1 98.9 107 VAL B C 1
ATOM 1837 O O . VAL B 1 107 ? -0.417 -15.173 1.351 1 98.9 107 VAL B O 1
ATOM 1840 N N . LYS B 1 108 ? -2.177 -16.375 1.538 1 98.62 108 LYS B N 1
ATOM 1841 C CA . LYS B 1 108 ? -1.683 -17.119 2.693 1 98.62 108 LYS B CA 1
ATOM 1842 C C . LYS B 1 108 ? -1.03 -18.43 2.263 1 98.62 108 LYS B C 1
ATOM 1844 O O . LYS B 1 108 ? -1.723 -19.399 1.945 1 98.62 108 LYS B O 1
ATOM 1849 N N . LEU B 1 109 ? 0.222 -18.478 2.296 1 98.38 109 LEU B N 1
ATOM 1850 C CA . LEU B 1 109 ? 1.002 -19.666 1.966 1 98.38 109 LEU B CA 1
ATOM 1851 C C . LEU B 1 109 ? 1.859 -20.1 3.15 1 98.38 109 LEU B C 1
ATOM 1853 O O . LEU B 1 109 ? 2.358 -19.259 3.901 1 98.38 109 LEU B O 1
ATOM 1857 N N . PRO B 1 110 ? 2.047 -21.404 3.311 1 97.58 110 PRO B N 1
ATOM 1858 C CA . PRO B 1 110 ? 3.061 -21.825 4.28 1 97.58 110 PRO B CA 1
ATOM 1859 C C . PRO B 1 110 ? 4.47 -21.383 3.89 1 97.58 110 PRO B C 1
ATOM 1861 O O . PRO B 1 110 ? 4.723 -21.076 2.722 1 97.58 110 PRO B O 1
ATOM 1864 N N . ALA B 1 111 ? 5.361 -21.305 4.934 1 98.36 111 ALA B N 1
ATOM 1865 C CA . ALA B 1 111 ? 6.76 -20.991 4.657 1 98.36 111 ALA B CA 1
ATOM 1866 C C . ALA B 1 111 ? 7.335 -21.932 3.602 1 98.36 111 ALA B C 1
ATOM 1868 O O . ALA B 1 111 ? 7.031 -23.127 3.596 1 98.36 111 ALA B O 1
ATOM 1869 N N . GLY B 1 112 ? 8.129 -21.376 2.695 1 98.34 112 GLY B N 1
ATOM 1870 C CA . GLY B 1 112 ? 8.717 -22.145 1.61 1 98.34 112 GLY B CA 1
ATOM 1871 C C . GLY B 1 112 ? 9.111 -21.291 0.419 1 98.34 112 GLY B C 1
ATOM 1872 O O . GLY B 1 112 ? 8.971 -20.067 0.453 1 98.34 112 GLY B O 1
ATOM 1873 N N . SER B 1 113 ? 9.653 -21.932 -0.578 1 98.35 113 SER B N 1
ATOM 1874 C CA . SER B 1 113 ? 10.009 -21.283 -1.836 1 98.35 113 SER B CA 1
ATOM 1875 C C . SER B 1 113 ? 8.936 -21.508 -2.897 1 98.35 113 SER B C 1
ATOM 1877 O O . SER B 1 113 ? 8.401 -22.611 -3.022 1 98.35 113 SER B O 1
ATOM 1879 N N . TYR B 1 114 ? 8.636 -20.414 -3.598 1 98.71 114 TYR B N 1
ATOM 1880 C CA . TYR B 1 114 ? 7.6 -20.475 -4.623 1 98.71 114 TYR B CA 1
ATOM 1881 C C . TYR B 1 114 ? 8.047 -19.762 -5.894 1 98.71 114 TYR B C 1
ATOM 1883 O O . TYR B 1 114 ? 8.897 -18.87 -5.847 1 98.71 114 TYR B O 1
ATOM 1891 N N . LYS B 1 115 ? 7.477 -20.172 -6.924 1 98.85 115 LYS B N 1
ATOM 1892 C CA . LYS B 1 115 ? 7.555 -19.453 -8.192 1 98.85 115 LYS B CA 1
ATOM 1893 C C . LYS B 1 115 ? 6.205 -18.847 -8.565 1 98.85 115 LYS B C 1
ATOM 1895 O O . LYS B 1 115 ? 5.206 -19.561 -8.669 1 98.85 115 LYS B O 1
ATOM 1900 N N . VAL B 1 116 ? 6.133 -17.552 -8.716 1 98.93 116 VAL B N 1
ATOM 1901 C CA . VAL B 1 116 ? 4.914 -16.851 -9.106 1 98.93 116 VAL B CA 1
ATOM 1902 C C . VAL B 1 116 ? 5.007 -16.428 -10.57 1 98.93 116 VAL B C 1
ATOM 1904 O O . VAL B 1 116 ? 5.957 -15.75 -10.968 1 98.93 116 VAL B O 1
ATOM 1907 N N . SER B 1 117 ? 4.095 -16.854 -11.339 1 98.93 117 SER B N 1
ATOM 1908 C CA . SER B 1 117 ? 3.935 -16.397 -12.715 1 98.93 117 SER B CA 1
ATOM 1909 C C . SER B 1 117 ? 2.716 -15.491 -12.858 1 98.93 117 SER B C 1
ATOM 1911 O O . SER B 1 117 ? 1.62 -15.841 -12.416 1 98.93 117 SER B O 1
ATOM 1913 N N . ALA B 1 118 ? 2.931 -14.359 -13.394 1 98.92 118 ALA B N 1
ATOM 1914 C CA . ALA B 1 118 ? 1.863 -13.393 -13.641 1 98.92 118 ALA B CA 1
ATOM 1915 C C . ALA B 1 118 ? 1.803 -13.007 -15.116 1 98.92 118 ALA B C 1
ATOM 1917 O O . ALA B 1 118 ? 2.825 -12.666 -15.716 1 98.92 118 ALA B O 1
ATOM 1918 N N . THR B 1 119 ? 0.634 -13.067 -15.704 1 98.9 119 THR B N 1
ATOM 1919 C CA . THR B 1 119 ? 0.455 -12.771 -17.121 1 98.9 119 THR B CA 1
ATOM 1920 C C . THR B 1 119 ? -0.559 -11.648 -17.315 1 98.9 119 THR B C 1
ATOM 1922 O O . THR B 1 119 ? -1.693 -11.74 -16.84 1 98.9 119 THR B O 1
ATOM 1925 N N . PHE B 1 120 ? -0.138 -10.709 -17.96 1 98.38 120 PHE B N 1
ATOM 1926 C CA . PHE B 1 120 ? -0.984 -9.574 -18.308 1 98.38 120 PHE B CA 1
ATOM 1927 C C . PHE B 1 120 ? -0.897 -9.272 -19.8 1 98.38 120 PHE B C 1
ATOM 1929 O O . PHE B 1 120 ? 0.198 -9.125 -20.346 1 98.38 120 PHE B O 1
ATOM 1936 N N . ASN B 1 121 ? -2.014 -9.3 -20.449 1 96.84 121 ASN B N 1
ATOM 1937 C CA . ASN B 1 121 ? -2.078 -9.061 -21.887 1 96.84 121 ASN B CA 1
ATOM 1938 C C . ASN B 1 121 ? -1.116 -9.967 -22.65 1 96.84 121 ASN B C 1
ATOM 1940 O O . ASN B 1 121 ? -0.377 -9.503 -23.52 1 96.84 121 ASN B O 1
ATOM 1944 N N . GLY B 1 122 ? -1.107 -11.209 -22.218 1 97.54 122 GLY B N 1
ATOM 1945 C CA . GLY B 1 122 ? -0.366 -12.244 -22.921 1 97.54 122 GLY B CA 1
ATOM 1946 C C . GLY B 1 122 ? 1.113 -12.252 -22.586 1 97.54 122 GLY B C 1
ATOM 1947 O O . GLY B 1 122 ? 1.858 -13.111 -23.062 1 97.54 122 GLY B O 1
ATOM 1948 N N . LYS B 1 123 ? 1.57 -11.31 -21.711 1 98.27 123 LYS B N 1
ATOM 1949 C CA . LYS B 1 123 ? 2.983 -11.238 -21.349 1 98.27 123 LYS B CA 1
ATOM 1950 C C . LYS B 1 123 ? 3.213 -11.748 -19.929 1 98.27 123 LYS B C 1
ATOM 1952 O O . LYS B 1 123 ? 2.711 -11.165 -18.966 1 98.27 123 LYS B O 1
ATOM 1957 N N . ALA B 1 124 ? 4.023 -12.706 -19.837 1 98.39 124 ALA B N 1
ATOM 1958 C CA . ALA B 1 124 ? 4.246 -13.361 -18.551 1 98.39 124 ALA B CA 1
ATOM 1959 C C . ALA B 1 124 ? 5.525 -12.853 -17.891 1 98.39 124 ALA B C 1
ATOM 1961 O O . ALA B 1 124 ? 6.507 -12.555 -18.574 1 98.39 124 ALA B O 1
ATOM 1962 N N . GLN B 1 125 ? 5.494 -12.738 -16.63 1 98.55 125 GLN B N 1
ATOM 1963 C CA . GLN B 1 125 ? 6.652 -12.537 -15.765 1 98.55 125 GLN B CA 1
ATOM 1964 C C . GLN B 1 125 ? 6.687 -13.571 -14.643 1 98.55 125 GLN B C 1
ATOM 1966 O O . GLN B 1 125 ? 5.641 -14.048 -14.2 1 98.55 125 GLN B O 1
ATOM 1971 N N . GLU B 1 126 ? 7.917 -13.864 -14.163 1 98.55 126 GLU B N 1
ATOM 1972 C CA . GLU B 1 126 ? 8.07 -14.811 -13.063 1 98.55 126 GLU B CA 1
ATOM 1973 C C . GLU B 1 126 ? 8.944 -14.232 -11.954 1 98.55 126 GLU B C 1
ATOM 1975 O O . GLU B 1 126 ? 9.894 -13.495 -12.227 1 98.55 126 GLU B O 1
ATOM 1980 N N . ARG B 1 127 ? 8.543 -14.608 -10.744 1 98.34 127 ARG B N 1
ATOM 1981 C CA . ARG B 1 127 ? 9.338 -14.294 -9.562 1 98.34 127 ARG B CA 1
ATOM 1982 C C . ARG B 1 127 ? 9.468 -15.51 -8.651 1 98.34 127 ARG B C 1
ATOM 1984 O O . ARG B 1 127 ? 8.501 -16.249 -8.45 1 98.34 127 ARG B O 1
ATOM 1991 N N . GLU B 1 128 ? 10.698 -15.716 -8.222 1 98.4 128 GLU B N 1
ATOM 1992 C CA . GLU B 1 128 ? 10.868 -16.614 -7.084 1 98.4 128 GLU B CA 1
ATOM 1993 C C . GLU B 1 128 ? 10.707 -15.868 -5.762 1 98.4 128 GLU B C 1
ATOM 1995 O O . GLU B 1 128 ? 11.31 -14.811 -5.563 1 98.4 128 GLU B O 1
ATOM 2000 N N . VAL B 1 129 ? 9.888 -16.492 -4.942 1 98.23 129 VAL B N 1
ATOM 2001 C CA . VAL B 1 129 ? 9.601 -15.833 -3.672 1 98.23 129 VAL B CA 1
ATOM 2002 C C . VAL B 1 129 ? 9.858 -16.799 -2.519 1 98.23 129 VAL B C 1
ATOM 2004 O O . VAL B 1 129 ? 9.538 -17.987 -2.612 1 98.23 129 VAL B O 1
ATOM 2007 N N . SER B 1 130 ? 10.51 -16.304 -1.525 1 98.35 130 SER B N 1
ATOM 2008 C CA . SER B 1 130 ? 10.665 -17.041 -0.275 1 98.35 130 SER B CA 1
ATOM 2009 C C . SER B 1 130 ? 9.692 -16.54 0.787 1 98.35 130 SER B C 1
ATOM 2011 O O . SER B 1 130 ? 9.786 -15.394 1.231 1 98.35 130 SER B O 1
ATOM 2013 N N . VAL B 1 131 ? 8.79 -17.397 1.094 1 98.5 131 VAL B N 1
ATOM 2014 C CA . VAL B 1 131 ? 7.829 -17.09 2.147 1 98.5 131 VAL B CA 1
ATOM 2015 C C . VAL B 1 131 ? 8.349 -17.603 3.488 1 98.5 131 VAL B C 1
ATOM 2017 O O . VAL B 1 131 ? 8.678 -18.784 3.622 1 98.5 131 VAL B O 1
ATOM 2020 N N . GLN B 1 132 ? 8.406 -16.684 4.443 1 97.75 132 GLN B N 1
ATOM 2021 C CA . GLN B 1 132 ? 8.931 -17.027 5.761 1 97.75 132 GLN B CA 1
ATOM 2022 C C . GLN B 1 132 ? 7.806 -17.151 6.785 1 97.75 132 GLN B C 1
ATOM 2024 O O . GLN B 1 132 ? 6.646 -16.873 6.477 1 97.75 132 GLN B O 1
ATOM 2029 N N . ASN B 1 133 ? 8.188 -17.622 7.964 1 96.1 133 ASN B N 1
ATOM 2030 C CA . ASN B 1 133 ? 7.204 -17.829 9.022 1 96.1 133 ASN B CA 1
ATOM 2031 C C . ASN B 1 133 ? 6.722 -16.504 9.606 1 96.1 133 ASN B C 1
ATOM 2033 O O . ASN B 1 133 ? 5.69 -16.456 10.277 1 96.1 133 ASN B O 1
ATOM 2037 N N . SER B 1 134 ? 7.564 -15.461 9.353 1 94.44 134 SER B N 1
ATOM 2038 C CA . SER B 1 134 ? 7.196 -14.132 9.828 1 94.44 134 SER B CA 1
ATOM 2039 C C . SER B 1 134 ? 7.429 -13.076 8.752 1 94.44 134 SER B C 1
ATOM 2041 O O . SER B 1 134 ? 8.312 -13.229 7.906 1 94.44 134 SER B O 1
ATOM 2043 N N . GLY B 1 135 ? 6.596 -12.094 8.816 1 92.68 135 GLY B N 1
ATOM 2044 C CA . GLY B 1 135 ? 6.719 -11.028 7.834 1 92.68 135 GLY B CA 1
ATOM 2045 C C 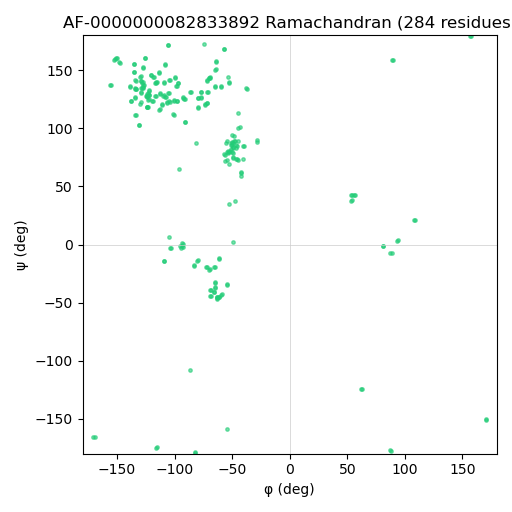. GLY B 1 135 ? 5.942 -11.299 6.56 1 92.68 135 GLY B C 1
ATOM 2046 O O . GLY B 1 135 ? 5.147 -12.239 6.499 1 92.68 135 GLY B O 1
ATOM 2047 N N . THR B 1 136 ? 6.028 -10.454 5.623 1 96.41 136 THR B N 1
ATOM 2048 C CA . THR B 1 136 ? 5.342 -10.561 4.341 1 96.41 136 THR B CA 1
ATOM 2049 C C . THR B 1 136 ? 6.341 -10.521 3.188 1 96.41 136 THR B C 1
ATOM 2051 O O . THR B 1 136 ? 7.127 -9.579 3.072 1 96.41 136 THR B O 1
ATOM 2054 N N . ALA B 1 137 ? 6.416 -11.591 2.395 1 97.02 137 ALA B N 1
ATOM 2055 C CA . ALA B 1 137 ? 7.118 -11.528 1.116 1 97.02 137 ALA B CA 1
ATOM 2056 C C . ALA B 1 137 ? 6.333 -10.703 0.1 1 97.02 137 ALA B C 1
ATOM 2058 O O . ALA B 1 137 ? 5.105 -10.791 0.035 1 97.02 137 ALA B O 1
ATOM 2059 N N . ARG B 1 138 ? 7.096 -9.948 -0.66 1 96.71 138 ARG B N 1
ATOM 2060 C CA . ARG B 1 138 ? 6.444 -9.076 -1.632 1 96.71 138 ARG B CA 1
ATOM 2061 C C . ARG B 1 138 ? 7.014 -9.293 -3.03 1 96.71 138 ARG B C 1
ATOM 2063 O O . ARG B 1 138 ? 8.222 -9.482 -3.192 1 96.71 138 ARG B O 1
ATOM 2070 N N . ALA B 1 139 ? 6.142 -9.332 -3.98 1 97.77 139 ALA B N 1
ATOM 2071 C CA . ALA B 1 139 ? 6.564 -9.345 -5.379 1 97.77 139 ALA B CA 1
ATOM 2072 C C . ALA B 1 139 ? 5.75 -8.353 -6.206 1 97.77 139 ALA B C 1
ATOM 2074 O O . ALA B 1 139 ? 4.528 -8.27 -6.062 1 97.77 139 ALA B O 1
ATOM 2075 N N . VAL B 1 140 ? 6.457 -7.609 -6.992 1 96.92 140 VAL B N 1
ATOM 2076 C CA . VAL B 1 140 ? 5.851 -6.635 -7.894 1 96.92 140 VAL B CA 1
ATOM 2077 C C . VAL B 1 140 ? 6.059 -7.072 -9.342 1 96.92 140 VAL B C 1
ATOM 2079 O O . VAL B 1 140 ? 7.171 -7.433 -9.734 1 96.92 140 VAL B O 1
ATOM 2082 N N . PHE B 1 141 ? 4.996 -7.064 -10.051 1 97.63 141 PHE B N 1
ATOM 2083 C CA . PHE B 1 141 ? 5.029 -7.352 -11.48 1 97.63 141 PHE B CA 1
ATOM 2084 C C . PHE B 1 141 ? 4.658 -6.116 -12.29 1 97.63 141 PHE B C 1
ATOM 2086 O O . PHE B 1 141 ? 3.544 -5.601 -12.173 1 97.63 141 PHE B O 1
ATOM 2093 N N . GLU B 1 142 ? 5.566 -5.695 -13.001 1 95.92 142 GLU B N 1
ATOM 2094 C CA . GLU B 1 142 ? 5.371 -4.493 -13.806 1 95.92 142 GLU B CA 1
ATOM 2095 C C . GLU B 1 142 ? 5.64 -4.766 -15.282 1 95.92 142 GLU B C 1
ATOM 2097 O O . GLU B 1 142 ? 6.718 -5.243 -15.644 1 95.92 142 GLU B O 1
ATOM 2102 N N . TRP B 1 143 ? 4.721 -4.418 -16.121 1 96.17 143 TRP B N 1
ATOM 2103 C CA . TRP B 1 143 ? 4.849 -4.581 -17.565 1 96.17 143 TRP B CA 1
ATOM 2104 C C . TRP B 1 143 ? 5.133 -3.243 -18.24 1 96.17 143 TRP B C 1
ATOM 2106 O O . TRP B 1 143 ? 4.603 -2.208 -17.83 1 96.17 143 TRP B O 1
ATOM 2116 N N . LYS B 1 144 ? 5.963 -3.259 -19.224 1 88.53 144 LYS B N 1
ATOM 2117 C CA . LYS B 1 144 ? 6.318 -2.073 -19.998 1 88.53 144 LYS B CA 1
ATOM 2118 C C . LYS B 1 144 ? 5.621 -2.074 -21.355 1 88.53 144 LYS B C 1
ATOM 2120 O O . LYS B 1 144 ? 5.334 -3.136 -21.911 1 88.53 144 LYS B O 1
#

Organism: NCBI:txid1287738

Secondary structure (DSSP, 8-state):
------------------------------PPPPPEEETTEEEEEE--SHHHHHHHHHHGGGSSEEEEEEEEETTEEEE----EEEEEETTS-EEEEEE-SSSEEEEE--SEEEEEEEEETTEEEEEEEEE-SSS-EEEEEEE-/------------------------------PPPPPEEETTEEEEEE--SHHHHHHHHHHGGGSSEEEEEEEEETTEEEE----EEEEEETTS-EEEEEE-SSSEEEEE--SEEEEEEEEETTEEEEEEEEE-SSS-EEEEEEE-

Nearest PDB structures (foldseek):
  4mli-assembly2_C  TM=6.793E-01  e=1.190E-02  Streptococcus pyogenes
  5tth-assembly1_A  TM=5.940E-01  e=1.338E-02  Danio rerio
  3s5l-assembly2_H  TM=6.606E-01  e=1.105E-01  Homo sapiens
  4p0d-assembly1_A  TM=6.284E-01  e=3.569E-01  Streptococcus pyogenes MGAS10394
  6lej-assembly1_B  TM=5.459E-01  e=1.873E-01  Escherichia coli

pLDDT: mean 83.16, std 25.22, range [22.24, 98.95]

Solvent-accessible surface area (backbone atoms only — not comparable to full-atom values): 16484 Å² total; per-residue (Å²): 136,90,80,82,75,80,80,75,79,79,78,80,79,78,79,78,76,78,78,80,76,76,74,73,64,62,75,72,72,42,66,68,61,74,76,42,74,47,88,89,26,41,33,35,40,22,36,66,59,66,54,29,29,52,29,46,56,67,48,36,70,80,19,26,30,33,39,38,34,30,29,49,49,96,88,37,75,38,74,36,51,65,31,40,36,38,33,22,39,79,84,66,50,75,60,45,75,50,65,31,67,16,25,35,36,36,31,49,60,74,60,45,47,32,39,39,37,41,31,48,94,88,44,72,47,78,44,70,44,66,28,47,91,65,61,52,33,73,48,76,47,73,45,119,138,81,81,77,85,79,78,78,78,80,77,79,77,78,77,79,74,78,76,82,75,77,74,71,64,61,75,73,72,41,68,70,60,73,76,42,74,48,89,88,29,40,33,36,41,24,37,65,58,66,54,30,30,53,29,46,57,69,47,35,70,81,19,26,30,31,39,39,34,29,30,50,50,95,89,37,74,38,74,36,52,65,31,42,35,37,33,23,40,80,84,65,49,74,59,44,75,48,67,32,67,15,26,33,36,34,32,49,60,75,60,45,47,32,40,40,37,40,30,47,94,90,45,72,48,76,44,70,42,67,29,46,93,66,60,53,32,74,48,77,47,73,45,121